Protein AF-A0A644XXB6-F1 (afdb_monomer_lite)

Radius of gyration: 43.05 Å; chains: 1; bounding box: 99×36×102 Å

Secondary structure (DSSP, 8-state):
--SS-TT-EEEEPTT--TT-EEEETTEEEEEEE--HHHHTTTT-EEEEEEEE-SSS-EEEETT--SEE-GGGEEEE-PPPPPPEEEEEEEETTEEEEEEEETTEEEEEEEEE--TTSPP-HHHHHHHHHHHHTT-PPP----PPTT-S-TT-EEEETTEEEEEEEE-TT-SS--EEEEETTS-EEEE-TTT-EEPPPPPPPSS--EEEEEEE--TTSTTGGGTT-EEEEBTTB-HHHHHTTT--SSPPSSHHHHHHHSTT-EEEEE--

Foldseek 3Di:
DAPDDAFFWFFFAQPQDAQDWDAAPPDPVLIDGQHPVLNVRHGHIWGFHDWDPPDRTWTDTDVDPDTHHDRRTPGTDDPDPFDWDWDWDDDPQKIKIFTDRNPDTPFIFMDGDDPPDDRDSVVRRVRRVCRRVVNDPPDPPPLPQPPDDFQAWWQFPVGIWGFHFADSPDQAFGTFTQHPVRDTDTHHPVRTDHDPDPPDQQADFFKKFWQAADPPAQCRVGGPDIFTADSQDSPPVCVVRCLDPDGHRYPVSSDVVRPRIDMDTDDD

Structure (mmCIF, N/CA/C/O backbone):
data_AF-A0A644XXB6-F1
#
_entry.id   AF-A0A644XXB6-F1
#
loop_
_atom_site.group_PDB
_atom_site.id
_atom_site.type_symbol
_atom_site.label_atom_id
_atom_site.label_alt_id
_atom_site.label_comp_id
_atom_site.label_asym_id
_atom_site.label_entity_id
_atom_site.label_seq_id
_atom_site.pdbx_PDB_ins_code
_atom_site.Cartn_x
_atom_site.Cartn_y
_atom_site.Cartn_z
_atom_site.occupancy
_atom_site.B_iso_or_equiv
_atom_site.auth_seq_id
_atom_site.auth_comp_id
_atom_site.auth_asym_id
_atom_site.auth_atom_id
_atom_site.pdbx_PDB_model_num
ATOM 1 N N . MET A 1 1 ? 16.783 9.847 -45.587 1.00 61.19 1 MET A N 1
ATOM 2 C CA . MET A 1 1 ? 17.321 10.600 -44.427 1.00 61.19 1 MET A CA 1
ATOM 3 C C . MET A 1 1 ? 17.583 9.595 -43.322 1.00 61.19 1 MET A C 1
ATOM 5 O O . MET A 1 1 ? 16.792 8.671 -43.203 1.00 61.19 1 MET A O 1
ATOM 9 N N . SER A 1 2 ? 18.678 9.727 -42.572 1.00 70.25 2 SER A N 1
ATOM 10 C CA . SER A 1 2 ? 19.024 8.793 -41.493 1.00 70.25 2 SER A CA 1
ATOM 11 C C . SER A 1 2 ? 18.048 8.900 -40.315 1.00 70.25 2 SER A C 1
ATOM 13 O O . SER A 1 2 ? 17.702 10.004 -39.903 1.00 70.25 2 SER A O 1
ATOM 15 N N . LYS A 1 3 ? 17.613 7.759 -39.764 1.00 84.88 3 LYS A N 1
ATOM 16 C CA . LYS A 1 3 ? 16.696 7.682 -38.612 1.00 84.88 3 LYS A CA 1
ATOM 17 C C . LYS A 1 3 ? 17.355 8.034 -37.275 1.00 84.88 3 LYS A C 1
ATOM 19 O O . LYS A 1 3 ? 16.695 8.558 -36.384 1.00 84.88 3 LYS A O 1
ATOM 24 N N . PHE A 1 4 ? 18.637 7.715 -37.144 1.00 89.94 4 PHE A N 1
ATOM 25 C CA . PHE A 1 4 ? 19.460 7.949 -35.956 1.00 89.94 4 PHE A CA 1
ATOM 26 C C . PHE A 1 4 ? 20.600 8.934 -36.240 1.00 89.94 4 PHE A C 1
ATOM 28 O O . PHE A 1 4 ? 20.993 9.102 -37.399 1.00 89.94 4 PHE A O 1
ATOM 35 N N . ASN A 1 5 ? 21.148 9.532 -35.182 1.00 91.06 5 ASN A N 1
ATOM 36 C CA . ASN A 1 5 ? 22.245 10.499 -35.216 1.00 91.06 5 ASN A CA 1
ATOM 37 C C . ASN A 1 5 ? 23.543 9.923 -34.626 1.00 91.06 5 ASN A C 1
ATOM 39 O O . ASN A 1 5 ? 23.545 8.918 -33.915 1.00 91.06 5 ASN A O 1
ATOM 43 N N . VAL A 1 6 ? 24.670 10.582 -34.904 1.00 91.69 6 VAL A N 1
ATOM 44 C CA . VAL A 1 6 ? 25.957 10.256 -34.270 1.00 91.69 6 VAL A CA 1
ATOM 45 C C . VAL A 1 6 ? 25.875 10.495 -32.760 1.00 91.69 6 VAL A C 1
ATOM 47 O O . VAL A 1 6 ? 25.389 11.535 -32.323 1.00 91.69 6 VAL A O 1
ATOM 50 N N . GLY A 1 7 ? 26.358 9.531 -31.974 1.00 89.62 7 GLY A N 1
ATOM 51 C CA . GLY A 1 7 ? 26.269 9.517 -30.512 1.00 89.62 7 GLY A CA 1
ATOM 52 C C . GLY A 1 7 ? 25.016 8.828 -29.962 1.00 89.62 7 GLY A C 1
ATOM 53 O O . GLY A 1 7 ? 24.947 8.565 -28.760 1.00 89.62 7 GLY A O 1
ATOM 54 N N . ASP A 1 8 ? 24.042 8.476 -30.810 1.00 93.19 8 ASP A N 1
ATOM 55 C CA . ASP A 1 8 ? 22.875 7.722 -30.358 1.00 93.19 8 ASP A CA 1
ATOM 56 C C . ASP A 1 8 ? 23.281 6.309 -29.925 1.00 93.19 8 ASP A C 1
ATOM 58 O O . ASP A 1 8 ? 23.964 5.571 -30.645 1.00 93.19 8 ASP A O 1
ATOM 62 N N . LYS A 1 9 ? 22.787 5.899 -28.755 1.00 92.56 9 LYS A N 1
ATOM 63 C CA . LYS A 1 9 ? 22.816 4.500 -28.328 1.00 92.56 9 LYS A CA 1
ATOM 64 C C . LYS A 1 9 ? 21.590 3.807 -28.893 1.00 92.56 9 LYS A C 1
ATOM 66 O O . LYS A 1 9 ? 20.463 4.192 -28.594 1.00 92.56 9 LYS A O 1
ATOM 71 N N . VAL A 1 10 ? 21.796 2.768 -29.687 1.00 93.00 10 VAL A N 1
ATOM 72 C CA . VAL A 1 10 ? 20.749 1.997 -30.360 1.00 93.00 10 VAL A CA 1
ATOM 73 C C . VAL A 1 10 ? 20.834 0.534 -29.953 1.00 93.00 10 VAL A C 1
ATOM 75 O O . VAL A 1 10 ? 21.902 0.021 -29.618 1.00 93.00 10 VAL A O 1
ATOM 78 N N . ARG A 1 11 ? 19.697 -0.158 -29.953 1.00 93.56 11 ARG A N 1
ATOM 79 C CA . ARG A 1 11 ? 19.661 -1.600 -29.701 1.00 93.56 11 ARG A CA 1
ATOM 80 C C . ARG A 1 11 ? 19.659 -2.349 -31.026 1.00 93.56 11 ARG A C 1
ATOM 82 O O . ARG A 1 11 ? 18.789 -2.122 -31.865 1.00 93.56 11 ARG A O 1
ATOM 89 N N . VAL A 1 12 ? 20.615 -3.257 -31.199 1.00 93.31 12 VAL A N 1
ATOM 90 C CA . VAL A 1 12 ? 20.644 -4.174 -32.343 1.00 93.31 12 VAL A CA 1
ATOM 91 C C . VAL A 1 12 ? 19.484 -5.153 -32.207 1.00 93.31 12 VAL A C 1
ATOM 93 O O . VAL A 1 12 ? 19.238 -5.690 -31.123 1.00 93.31 12 VAL A O 1
ATOM 96 N N . ARG A 1 13 ? 18.771 -5.410 -33.304 1.00 93.19 13 ARG A N 1
ATOM 97 C CA . ARG A 1 13 ? 17.692 -6.401 -33.330 1.00 93.19 13 ARG A CA 1
ATOM 98 C C . ARG A 1 13 ? 18.170 -7.767 -32.855 1.00 93.19 13 ARG A C 1
ATOM 100 O O . ARG A 1 13 ? 19.239 -8.228 -33.239 1.00 93.19 13 ARG A O 1
ATOM 107 N N . SER A 1 14 ? 17.359 -8.421 -32.031 1.00 91.31 14 SER A N 1
ATOM 108 C CA . SER A 1 14 ? 17.637 -9.767 -31.524 1.00 91.31 14 SER A CA 1
ATOM 109 C C . SER A 1 14 ? 17.384 -10.864 -32.562 1.00 91.31 14 SER A C 1
ATOM 111 O O . SER A 1 14 ? 17.918 -11.958 -32.428 1.00 91.31 14 SER A O 1
ATOM 113 N N . ASP A 1 15 ? 16.592 -10.582 -33.598 1.00 92.12 15 ASP A N 1
ATOM 114 C CA . ASP A 1 15 ? 16.191 -11.520 -34.653 1.00 92.12 15 ASP A CA 1
ATOM 115 C C . ASP A 1 15 ? 17.021 -11.381 -35.944 1.00 92.12 15 ASP A C 1
ATOM 117 O O . ASP A 1 15 ? 16.576 -11.784 -37.023 1.00 92.12 15 ASP A O 1
ATOM 121 N N . LEU A 1 16 ? 18.225 -10.803 -35.855 1.00 92.62 16 LEU A N 1
ATOM 122 C CA . LEU A 1 16 ? 19.124 -10.654 -36.998 1.00 92.62 16 LEU A CA 1
ATOM 123 C C . LEU A 1 16 ? 19.576 -12.037 -37.509 1.00 92.62 16 LEU A C 1
ATOM 125 O O . LEU A 1 16 ? 20.051 -12.866 -36.735 1.00 92.62 16 LEU A O 1
ATOM 129 N N . LYS A 1 17 ? 19.440 -12.298 -38.813 1.00 92.31 17 LYS A N 1
ATOM 130 C CA . LYS A 1 17 ? 19.791 -13.581 -39.445 1.00 92.31 17 LYS A CA 1
ATOM 131 C C . LYS A 1 17 ? 20.964 -13.402 -40.397 1.00 92.31 17 LYS A C 1
ATOM 133 O O . LYS A 1 17 ? 20.959 -12.466 -41.189 1.00 92.31 17 LYS A O 1
ATOM 138 N N . ILE A 1 18 ? 21.933 -14.313 -40.334 1.00 92.62 18 ILE A N 1
ATOM 139 C CA . ILE A 1 18 ? 23.099 -14.318 -41.228 1.00 92.62 18 ILE A CA 1
ATOM 140 C C . ILE A 1 18 ? 22.614 -14.402 -42.684 1.00 92.62 18 ILE A C 1
ATOM 142 O O . ILE A 1 18 ? 21.632 -15.086 -42.963 1.00 92.62 18 ILE A O 1
ATOM 146 N N . ASP A 1 19 ? 23.272 -13.668 -43.582 1.00 89.88 19 ASP A N 1
ATOM 147 C CA . ASP A 1 19 ? 22.994 -13.589 -45.026 1.00 89.88 19 ASP A CA 1
ATOM 148 C C . ASP A 1 19 ? 21.625 -13.003 -45.419 1.00 89.88 19 ASP A C 1
ATOM 150 O O . ASP A 1 19 ? 21.325 -12.849 -46.608 1.00 89.88 19 ASP A O 1
ATOM 154 N N . ASN A 1 20 ? 20.809 -12.575 -44.451 1.00 91.44 20 ASN A N 1
ATOM 155 C CA . ASN A 1 20 ? 19.624 -11.780 -44.747 1.00 91.44 20 ASN A CA 1
ATOM 156 C C . ASN A 1 20 ? 20.009 -10.346 -45.119 1.00 91.44 20 ASN A C 1
ATOM 158 O O . ASN A 1 20 ? 20.939 -9.755 -44.561 1.00 91.44 20 ASN A O 1
ATOM 162 N N . ARG A 1 21 ? 19.242 -9.766 -46.048 1.00 89.81 21 ARG A N 1
ATOM 163 C CA . ARG A 1 21 ? 19.366 -8.356 -46.417 1.00 89.81 21 ARG A CA 1
ATOM 164 C C . ARG A 1 21 ? 18.417 -7.500 -45.593 1.00 89.81 21 ARG A C 1
ATOM 166 O O . ARG A 1 21 ? 17.222 -7.781 -45.546 1.00 89.81 21 ARG A O 1
ATOM 173 N N . TYR A 1 22 ? 18.961 -6.425 -45.049 1.00 90.81 22 TYR A N 1
ATOM 174 C CA . TYR A 1 22 ? 18.239 -5.380 -44.333 1.00 90.81 22 TYR A CA 1
ATOM 175 C C . TYR A 1 22 ? 18.423 -4.053 -45.066 1.00 90.81 22 TYR A C 1
ATOM 177 O O . TYR A 1 22 ? 19.392 -3.889 -45.819 1.00 90.81 22 TYR A O 1
ATOM 185 N N . LYS A 1 23 ? 17.489 -3.123 -44.877 1.00 89.50 23 LYS A N 1
ATOM 186 C CA . LYS A 1 23 ? 17.416 -1.862 -45.625 1.00 89.50 23 LYS A CA 1
ATOM 187 C C . LYS A 1 23 ? 17.527 -0.635 -44.732 1.00 89.50 23 LYS A C 1
ATOM 189 O O . LYS A 1 23 ? 17.209 -0.674 -43.542 1.00 89.50 23 LYS A O 1
ATOM 194 N N . MET A 1 24 ? 17.969 0.456 -45.342 1.00 87.19 24 MET A N 1
ATOM 195 C CA . MET A 1 24 ? 17.777 1.795 -44.804 1.00 87.19 24 MET A CA 1
ATOM 196 C C . MET A 1 24 ? 16.328 2.243 -45.026 1.00 87.19 24 MET A C 1
ATOM 198 O O . MET A 1 24 ? 15.710 1.875 -46.029 1.00 87.19 24 MET A O 1
ATOM 202 N N . ASP A 1 25 ? 15.776 3.041 -44.117 1.00 82.12 25 ASP A N 1
ATOM 203 C CA . ASP A 1 25 ? 14.442 3.596 -44.300 1.00 82.12 25 ASP A CA 1
ATOM 204 C C . ASP A 1 25 ? 14.455 4.687 -45.387 1.00 82.12 25 ASP A C 1
ATOM 206 O O . ASP A 1 25 ? 15.357 5.526 -45.470 1.00 82.12 25 ASP A O 1
ATOM 210 N N . GLY A 1 26 ? 13.454 4.659 -46.266 1.00 73.50 26 GLY A N 1
ATOM 211 C CA . GLY A 1 26 ? 13.320 5.608 -47.375 1.00 73.50 26 GLY A CA 1
ATOM 212 C C . GLY A 1 26 ? 14.264 5.421 -48.576 1.00 73.50 26 GLY A C 1
ATOM 213 O O . GLY A 1 26 ? 14.111 6.162 -49.544 1.00 73.50 26 GLY A O 1
ATOM 214 N N . ASP A 1 27 ? 15.179 4.444 -48.573 1.00 69.69 27 ASP A N 1
ATOM 215 C CA . ASP A 1 27 ? 16.054 4.139 -49.719 1.00 69.69 27 ASP A CA 1
ATOM 216 C C . ASP A 1 27 ? 16.201 2.619 -49.923 1.00 69.69 27 ASP A C 1
ATOM 218 O O . ASP A 1 27 ? 16.793 1.906 -49.112 1.00 69.69 27 ASP A O 1
ATOM 222 N N . ARG A 1 28 ? 15.637 2.103 -51.026 1.00 61.19 28 ARG A N 1
ATOM 223 C CA . ARG A 1 28 ? 15.614 0.660 -51.323 1.00 61.19 28 ARG A CA 1
ATOM 224 C C . ARG A 1 28 ? 16.960 0.113 -51.792 1.00 61.19 28 ARG A C 1
ATOM 226 O O . ARG A 1 28 ? 17.152 -1.099 -51.681 1.00 61.19 28 ARG A O 1
ATOM 233 N N . ASP A 1 29 ? 17.852 0.966 -52.284 1.00 72.06 29 ASP A N 1
ATOM 234 C CA . ASP A 1 29 ? 19.143 0.558 -52.841 1.00 72.06 29 ASP A CA 1
ATOM 235 C C . ASP A 1 29 ? 20.236 0.536 -51.758 1.00 72.06 29 ASP A C 1
ATOM 237 O O . ASP A 1 29 ? 21.229 -0.193 -51.863 1.00 72.06 29 ASP A O 1
ATOM 241 N N . ALA A 1 30 ? 20.004 1.233 -50.642 1.00 77.31 30 ALA A N 1
ATOM 242 C CA . ALA A 1 30 ? 20.815 1.175 -49.431 1.00 77.31 30 ALA A CA 1
ATOM 243 C C . ALA A 1 30 ? 20.534 -0.104 -48.616 1.00 77.31 30 ALA A C 1
ATOM 245 O O . ALA A 1 30 ? 19.856 -0.090 -47.587 1.00 77.31 30 ALA A O 1
ATOM 246 N N . MET A 1 31 ? 21.077 -1.238 -49.077 1.00 82.62 31 MET A N 1
ATOM 247 C CA . MET A 1 31 ? 20.970 -2.533 -48.389 1.00 82.62 31 MET A CA 1
ATOM 248 C C . MET A 1 31 ? 22.291 -2.968 -47.741 1.00 82.62 31 MET A C 1
ATOM 250 O O . MET A 1 31 ? 23.383 -2.652 -48.228 1.00 82.62 31 MET A O 1
ATOM 254 N N . CYS A 1 32 ? 22.186 -3.755 -46.669 1.00 86.31 32 CYS A N 1
ATOM 255 C CA . CYS A 1 32 ? 23.314 -4.428 -46.032 1.00 86.31 32 CYS A CA 1
ATOM 256 C C . CYS A 1 32 ? 22.979 -5.897 -45.727 1.00 86.31 32 CYS A C 1
ATOM 258 O O . CYS A 1 32 ? 21.868 -6.217 -45.300 1.00 86.31 32 CYS A O 1
ATOM 260 N N . LEU A 1 33 ? 23.943 -6.788 -45.972 1.00 90.44 33 LEU A N 1
ATOM 261 C CA . LEU A 1 33 ? 23.871 -8.200 -45.600 1.00 90.44 33 LEU A CA 1
ATOM 262 C C . LEU A 1 33 ? 24.374 -8.366 -44.169 1.00 90.44 33 LEU A C 1
ATOM 264 O O . LEU A 1 33 ? 25.469 -7.908 -43.845 1.00 90.44 33 LEU A O 1
ATOM 268 N N . ALA A 1 34 ? 23.597 -9.040 -43.328 1.00 90.62 34 ALA A N 1
ATOM 269 C CA . ALA A 1 34 ? 24.026 -9.335 -41.969 1.00 90.62 34 ALA A CA 1
ATOM 270 C C . ALA A 1 34 ? 25.145 -10.386 -41.974 1.00 90.62 34 ALA A C 1
ATOM 272 O O . ALA A 1 34 ? 24.940 -11.543 -42.343 1.00 90.62 34 ALA A O 1
ATOM 273 N N . THR A 1 35 ? 26.335 -9.979 -41.540 1.00 91.38 35 THR A N 1
ATOM 274 C CA . THR A 1 35 ? 27.482 -10.875 -41.376 1.00 91.38 35 THR A CA 1
ATOM 275 C C . THR A 1 35 ? 27.416 -11.612 -40.028 1.00 91.38 35 THR A C 1
ATOM 277 O O . THR A 1 35 ? 26.717 -11.170 -39.108 1.00 91.38 35 THR A O 1
ATOM 280 N N . PRO A 1 36 ? 28.189 -12.698 -39.836 1.00 91.69 36 PRO A N 1
ATOM 281 C CA . PRO A 1 36 ? 28.262 -13.388 -38.546 1.00 91.69 36 PRO A CA 1
ATOM 282 C C . PRO A 1 36 ? 28.658 -12.471 -37.376 1.00 91.69 36 PRO A C 1
ATOM 284 O O . PRO A 1 36 ? 28.118 -12.603 -36.280 1.00 91.69 36 PRO A O 1
ATOM 287 N N . SER A 1 37 ? 29.550 -11.499 -37.608 1.00 89.44 37 SER A N 1
ATOM 288 C CA . SER A 1 37 ? 29.943 -10.518 -36.588 1.00 89.44 37 SER A CA 1
ATOM 289 C C . SER A 1 37 ? 28.795 -9.583 -36.199 1.00 89.44 37 SER A C 1
ATOM 291 O O . SER A 1 37 ? 28.684 -9.218 -35.032 1.00 89.44 37 SER A O 1
ATOM 293 N N . MET A 1 38 ? 27.917 -9.225 -37.140 1.00 91.00 38 MET A N 1
ATOM 294 C CA . MET A 1 38 ? 26.728 -8.409 -36.869 1.00 91.00 38 MET A CA 1
ATOM 295 C C . MET A 1 38 ? 25.692 -9.186 -36.057 1.00 91.00 38 MET A C 1
ATOM 297 O O . MET A 1 38 ? 25.144 -8.658 -35.092 1.00 91.00 38 MET A O 1
ATOM 301 N N . VAL A 1 39 ? 25.474 -10.460 -36.393 1.00 91.25 39 VAL A N 1
ATOM 302 C CA . VAL A 1 39 ? 24.552 -11.338 -35.653 1.00 91.25 39 VAL A CA 1
ATOM 303 C C . VAL A 1 39 ? 25.058 -11.626 -34.239 1.00 91.25 39 VAL A C 1
ATOM 305 O O . VAL A 1 39 ? 24.259 -11.674 -33.311 1.00 91.25 39 VAL A O 1
ATOM 308 N N . ALA A 1 40 ? 26.374 -11.710 -34.025 1.00 90.81 40 ALA A N 1
ATOM 309 C CA . ALA A 1 40 ? 26.949 -11.819 -32.680 1.00 90.81 40 ALA A CA 1
ATOM 310 C C . ALA A 1 40 ? 26.650 -10.598 -31.782 1.00 90.81 40 ALA A C 1
ATOM 312 O O . ALA A 1 40 ? 26.727 -10.698 -30.559 1.00 90.81 40 ALA A O 1
ATOM 313 N N . MET A 1 41 ? 26.291 -9.452 -32.370 1.00 89.19 41 MET A N 1
ATOM 314 C CA . MET A 1 41 ? 25.877 -8.247 -31.647 1.00 89.19 41 MET A CA 1
ATOM 315 C C . MET A 1 41 ? 24.354 -8.141 -31.463 1.00 89.19 41 MET A C 1
ATOM 317 O O . MET A 1 41 ? 23.891 -7.171 -30.864 1.00 89.19 41 MET A O 1
ATOM 321 N N . ALA A 1 42 ? 23.570 -9.113 -31.941 1.00 90.75 42 ALA A N 1
ATOM 322 C CA . ALA A 1 42 ? 22.114 -9.111 -31.828 1.00 90.75 42 ALA A CA 1
ATOM 323 C C . ALA A 1 42 ? 21.649 -8.979 -30.366 1.00 90.75 42 ALA A C 1
ATOM 325 O O . ALA A 1 42 ? 22.100 -9.700 -29.478 1.00 90.75 42 ALA A O 1
ATOM 326 N N . GLY A 1 43 ? 20.735 -8.040 -30.108 1.00 86.81 43 GLY A N 1
ATOM 327 C CA . GLY A 1 43 ? 20.209 -7.747 -28.773 1.00 86.81 43 GLY A CA 1
ATOM 328 C C . GLY A 1 43 ? 21.070 -6.811 -27.916 1.00 86.81 43 GLY A C 1
ATOM 329 O O . GLY A 1 43 ? 20.560 -6.295 -26.916 1.00 86.81 43 GLY A O 1
ATOM 330 N N . ASN A 1 44 ? 22.320 -6.535 -28.300 1.00 91.06 44 ASN A N 1
ATOM 331 C CA . ASN A 1 44 ? 23.195 -5.618 -27.568 1.00 91.06 44 ASN A CA 1
ATOM 332 C C . ASN A 1 44 ? 22.845 -4.149 -27.835 1.00 91.06 44 ASN A C 1
ATOM 334 O O . ASN A 1 44 ? 22.237 -3.795 -28.847 1.00 91.06 44 ASN A O 1
ATOM 338 N N . VAL A 1 45 ? 23.249 -3.287 -26.901 1.00 91.31 45 VAL A N 1
ATOM 339 C CA . VAL A 1 45 ? 23.213 -1.831 -27.070 1.00 91.31 45 VAL A CA 1
ATOM 340 C C . VAL A 1 45 ? 24.570 -1.372 -27.584 1.00 91.31 45 VAL A C 1
ATOM 342 O O . VAL A 1 45 ? 25.601 -1.726 -27.015 1.00 91.31 45 VAL A O 1
ATOM 345 N N . VAL A 1 46 ? 24.555 -0.594 -28.659 1.00 92.25 46 VAL A N 1
ATOM 346 C CA . VAL A 1 46 ? 25.729 -0.104 -29.386 1.00 92.25 46 VAL A CA 1
ATOM 347 C C . VAL A 1 46 ? 25.574 1.390 -29.647 1.00 92.25 46 VAL A C 1
ATOM 349 O O . VAL A 1 46 ? 24.459 1.903 -29.645 1.00 92.25 46 VAL A O 1
ATOM 352 N N . GLU A 1 47 ? 26.678 2.096 -29.855 1.00 94.31 47 GLU A N 1
ATOM 353 C CA . GLU A 1 47 ? 26.679 3.542 -30.095 1.00 94.31 47 GLU A CA 1
ATOM 354 C C . GLU A 1 47 ? 27.065 3.845 -31.543 1.00 94.31 47 GLU A C 1
ATOM 356 O O . GLU A 1 47 ? 27.993 3.230 -32.077 1.00 94.31 47 GLU A O 1
ATOM 361 N N . ILE A 1 48 ? 26.356 4.779 -32.177 1.00 93.44 48 ILE A N 1
ATOM 362 C CA . ILE A 1 48 ? 26.638 5.217 -33.547 1.00 93.44 48 ILE A CA 1
ATOM 363 C C . ILE A 1 48 ? 27.836 6.166 -33.536 1.00 93.44 48 ILE A C 1
ATOM 365 O O . ILE A 1 48 ? 27.777 7.250 -32.964 1.00 93.44 48 ILE A O 1
ATOM 369 N N . SER A 1 49 ? 28.917 5.773 -34.209 1.00 92.56 49 SER A N 1
ATOM 370 C CA . SER A 1 49 ? 30.162 6.543 -34.273 1.00 92.56 49 SER A CA 1
ATOM 371 C C . SER A 1 49 ? 30.200 7.533 -35.435 1.00 92.56 49 SER A C 1
ATOM 373 O O . SER A 1 49 ? 30.799 8.596 -35.317 1.00 92.56 49 SER A O 1
ATOM 375 N N . SER A 1 50 ? 29.612 7.180 -36.579 1.00 90.44 50 SER A N 1
ATOM 376 C CA . SER A 1 50 ? 29.548 8.052 -37.755 1.00 90.44 50 SER A CA 1
ATOM 377 C C . SER A 1 50 ? 28.440 7.611 -38.710 1.00 90.44 50 SER A C 1
ATOM 379 O O . SER A 1 50 ? 27.977 6.466 -38.662 1.00 90.44 50 SER A O 1
ATOM 381 N N . ILE A 1 51 ? 28.032 8.527 -39.586 1.00 88.56 51 ILE A N 1
ATOM 382 C CA . ILE A 1 51 ? 27.061 8.290 -40.656 1.00 88.56 51 ILE A CA 1
ATOM 383 C C . ILE A 1 51 ? 27.763 8.619 -41.972 1.00 88.56 51 ILE A C 1
ATOM 385 O O . ILE A 1 51 ? 28.315 9.707 -42.125 1.00 88.56 51 ILE A O 1
ATOM 389 N N . ASP A 1 52 ? 27.795 7.663 -42.897 1.00 82.62 52 ASP A N 1
ATOM 390 C CA . ASP A 1 52 ? 28.389 7.871 -44.216 1.00 82.62 52 ASP A CA 1
ATOM 391 C C . ASP A 1 52 ? 27.393 8.663 -45.088 1.00 82.62 52 ASP A C 1
ATOM 393 O O . ASP A 1 52 ? 26.345 8.139 -45.464 1.00 82.62 52 ASP A O 1
ATOM 397 N N . GLU A 1 53 ? 27.710 9.927 -45.397 1.00 67.44 53 GLU A N 1
ATOM 398 C CA . GLU A 1 53 ? 26.825 10.840 -46.154 1.00 67.44 53 GLU A CA 1
ATOM 399 C C . GLU A 1 53 ? 27.165 10.950 -47.654 1.00 67.44 53 GLU A C 1
ATOM 401 O O . GLU A 1 53 ? 26.340 11.388 -48.449 1.00 67.44 53 GLU A O 1
ATOM 406 N N . TYR A 1 54 ? 28.361 10.521 -48.073 1.00 59.97 54 TYR A N 1
ATOM 407 C CA . TYR A 1 54 ? 28.862 10.682 -49.452 1.00 59.97 54 TYR A CA 1
ATOM 408 C C . TYR A 1 54 ? 28.555 9.481 -50.378 1.00 59.97 54 TYR A C 1
ATOM 410 O O . TYR A 1 54 ? 29.229 9.278 -51.387 1.00 59.97 54 TYR A O 1
ATOM 418 N N . GLY A 1 55 ? 27.551 8.665 -50.040 1.00 68.62 55 GLY A N 1
ATOM 419 C CA . GLY A 1 55 ? 27.166 7.448 -50.767 1.00 68.62 55 GLY A CA 1
ATOM 420 C C . GLY A 1 55 ? 25.811 6.900 -50.303 1.00 68.62 55 GLY 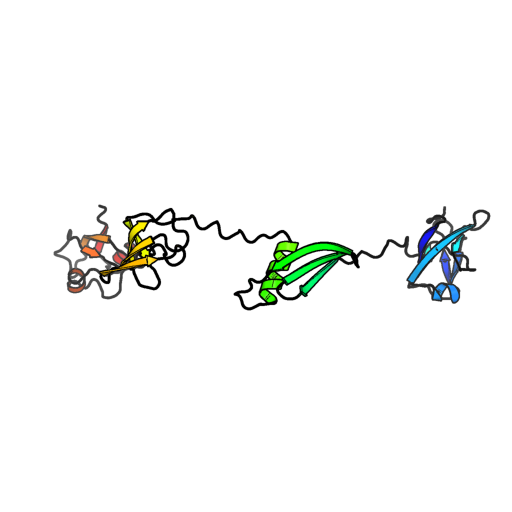A C 1
ATOM 421 O O . GLY A 1 55 ? 24.940 7.669 -49.911 1.00 68.62 55 GLY A O 1
ATOM 422 N N . LEU A 1 56 ? 25.620 5.573 -50.328 1.00 69.56 56 LEU A N 1
ATOM 423 C CA . LEU A 1 56 ? 24.430 4.960 -49.719 1.00 69.56 56 LEU A CA 1
ATOM 424 C C . LEU A 1 56 ? 24.479 5.163 -48.192 1.00 69.56 56 LEU A C 1
ATOM 426 O O . LEU A 1 56 ? 25.468 4.739 -47.583 1.00 69.56 56 LEU A O 1
ATOM 430 N N . PRO A 1 57 ? 23.443 5.759 -47.573 1.00 72.56 57 PRO A N 1
ATOM 431 C CA . PRO A 1 57 ? 23.453 6.106 -46.154 1.00 72.56 57 PRO A CA 1
ATOM 432 C C . PRO A 1 57 ? 23.614 4.859 -45.283 1.00 72.56 57 PRO A C 1
ATOM 434 O O . PRO A 1 57 ? 22.822 3.917 -45.370 1.00 72.56 57 PRO A O 1
ATOM 437 N N . ARG A 1 58 ? 24.663 4.845 -44.455 1.00 86.94 58 ARG A N 1
ATOM 438 C CA . ARG A 1 58 ? 25.019 3.725 -43.570 1.00 86.94 58 ARG A CA 1
ATOM 439 C C . ARG A 1 58 ? 25.574 4.231 -42.247 1.00 86.94 58 ARG A C 1
ATOM 441 O O . ARG A 1 58 ? 26.259 5.250 -42.195 1.00 86.94 58 ARG A O 1
ATOM 448 N N . TYR A 1 59 ? 25.330 3.464 -41.193 1.00 90.50 59 TYR A N 1
ATOM 449 C CA . TYR A 1 59 ? 25.869 3.711 -39.862 1.00 90.50 59 TYR A CA 1
ATOM 450 C C . TYR A 1 59 ? 27.171 2.948 -39.643 1.00 90.50 59 TYR A C 1
ATOM 452 O O . TYR A 1 59 ? 27.300 1.777 -40.015 1.00 90.50 59 TYR A O 1
ATOM 460 N N . ARG A 1 60 ? 28.113 3.593 -38.960 1.00 91.75 60 ARG A N 1
ATOM 461 C CA . ARG A 1 60 ? 29.243 2.944 -38.294 1.00 91.75 60 ARG A CA 1
ATOM 462 C C . ARG A 1 60 ? 28.974 2.925 -36.798 1.00 91.75 60 ARG A C 1
ATOM 464 O O . ARG A 1 60 ? 28.446 3.894 -36.254 1.00 91.75 60 ARG A O 1
ATOM 471 N N . LEU A 1 61 ? 29.332 1.826 -36.143 1.00 91.81 61 LEU A N 1
ATOM 472 C CA . LEU A 1 61 ? 29.220 1.694 -34.694 1.00 91.81 61 LEU A CA 1
ATOM 473 C C . LEU A 1 61 ? 30.598 1.766 -34.046 1.00 91.81 61 LEU A C 1
ATOM 475 O O . LEU A 1 61 ? 31.587 1.298 -34.618 1.00 91.81 61 LEU A O 1
ATOM 479 N N . VAL A 1 62 ? 30.646 2.257 -32.811 1.00 87.06 62 VAL A N 1
ATOM 480 C CA . VAL A 1 62 ? 31.846 2.177 -31.974 1.00 87.06 62 VAL A CA 1
ATOM 481 C C . VAL A 1 62 ? 32.267 0.707 -31.844 1.00 87.06 62 VAL A C 1
ATOM 483 O O . VAL A 1 62 ? 31.452 -0.157 -31.524 1.00 87.06 62 VAL A O 1
ATOM 486 N N . ASN A 1 63 ? 33.545 0.416 -32.106 1.00 81.12 63 ASN A N 1
ATOM 487 C CA . ASN A 1 63 ? 34.126 -0.936 -32.099 1.00 81.12 63 ASN A CA 1
ATOM 488 C C . ASN A 1 63 ? 33.532 -1.918 -33.132 1.00 81.12 63 ASN A C 1
ATOM 490 O O . ASN A 1 63 ? 33.679 -3.131 -32.982 1.00 81.12 63 ASN A O 1
ATOM 494 N N . SER A 1 64 ? 32.898 -1.422 -34.200 1.00 84.50 64 SER A N 1
ATOM 495 C CA . SER A 1 64 ? 32.458 -2.242 -35.331 1.00 84.50 64 SER A CA 1
ATOM 496 C C . SER A 1 64 ? 33.107 -1.784 -36.630 1.00 84.50 64 SER A C 1
ATOM 498 O O . SER A 1 64 ? 33.112 -0.603 -36.963 1.00 84.50 64 SER A O 1
ATOM 500 N N . TYR A 1 65 ? 33.597 -2.745 -37.408 1.00 84.06 65 TYR A N 1
ATOM 501 C CA . TYR A 1 65 ? 34.094 -2.503 -38.766 1.00 84.06 65 TYR A CA 1
ATOM 502 C C . TYR A 1 65 ? 33.009 -2.699 -39.835 1.00 84.06 65 TYR A C 1
ATOM 504 O O . TYR A 1 65 ? 33.264 -2.502 -41.021 1.00 84.06 65 TYR A O 1
ATOM 512 N N . CYS A 1 66 ? 31.804 -3.110 -39.431 1.00 86.94 66 CYS A N 1
ATOM 513 C CA . CYS A 1 66 ? 30.685 -3.348 -40.335 1.00 86.94 66 CYS A CA 1
ATOM 514 C C . CYS A 1 66 ? 29.881 -2.061 -40.554 1.00 86.94 66 CYS A C 1
ATOM 516 O O . CYS A 1 66 ? 29.778 -1.217 -39.663 1.00 86.94 66 CYS A O 1
ATOM 518 N N . ALA A 1 67 ? 29.291 -1.935 -41.741 1.00 89.06 67 ALA A N 1
ATOM 519 C CA . ALA A 1 67 ? 28.284 -0.922 -42.033 1.00 89.06 67 ALA A CA 1
ATOM 520 C C . ALA A 1 67 ? 26.897 -1.436 -41.636 1.00 89.06 67 ALA A C 1
ATOM 522 O O . ALA A 1 67 ? 26.597 -2.606 -41.850 1.00 89.06 67 ALA A O 1
ATOM 523 N N . TRP A 1 68 ? 26.053 -0.557 -41.108 1.00 91.94 68 TRP A N 1
ATOM 524 C CA . TRP A 1 68 ? 24.726 -0.891 -40.592 1.00 91.94 68 TRP A CA 1
ATOM 525 C C . TRP A 1 68 ? 23.643 -0.018 -41.227 1.00 91.94 68 TRP A C 1
ATOM 527 O O . TRP A 1 68 ? 23.933 1.058 -41.748 1.00 91.94 68 TRP A O 1
ATOM 537 N N . VAL A 1 69 ? 22.395 -0.479 -41.174 1.00 91.94 69 VAL A N 1
ATOM 538 C CA . VAL A 1 69 ? 21.215 0.207 -41.731 1.00 91.94 69 VAL A CA 1
ATOM 539 C C . VAL A 1 69 ? 20.049 0.171 -40.742 1.00 91.94 69 VAL A C 1
ATOM 541 O O . VAL A 1 69 ? 20.055 -0.642 -39.817 1.00 91.94 69 VAL A O 1
ATOM 544 N N . ASP A 1 70 ? 19.045 1.028 -40.943 1.00 91.00 70 ASP A N 1
ATOM 545 C CA . ASP A 1 70 ? 17.925 1.230 -40.009 1.00 91.00 70 ASP A CA 1
ATOM 546 C C . ASP A 1 70 ? 17.236 -0.060 -39.560 1.00 91.00 70 ASP A C 1
ATOM 548 O O . ASP A 1 70 ? 17.016 -0.261 -38.364 1.00 91.00 70 ASP A O 1
ATOM 552 N N . GLU A 1 71 ? 16.919 -0.960 -40.497 1.00 92.44 71 GLU A N 1
ATOM 553 C CA . GLU A 1 71 ? 16.195 -2.199 -40.198 1.00 92.44 71 GLU A CA 1
ATOM 554 C C . GLU A 1 71 ? 16.970 -3.172 -39.305 1.00 92.44 71 GLU A C 1
ATOM 556 O O . GLU A 1 71 ? 16.371 -4.142 -38.842 1.00 92.44 71 GLU A O 1
ATOM 561 N N . MET A 1 72 ? 18.267 -2.951 -39.069 1.00 92.88 72 MET A N 1
ATOM 562 C CA . MET A 1 72 ? 19.093 -3.770 -38.175 1.00 92.88 72 MET A CA 1
ATOM 563 C C . MET A 1 72 ? 18.996 -3.330 -36.706 1.00 92.88 72 MET A C 1
ATOM 565 O O . MET A 1 72 ? 19.457 -4.052 -35.817 1.00 92.88 72 MET A O 1
ATOM 569 N N . PHE A 1 73 ? 18.360 -2.190 -36.426 1.00 93.44 73 PHE A N 1
ATOM 570 C CA . PHE A 1 73 ? 18.143 -1.676 -35.076 1.00 93.44 73 PHE A CA 1
ATOM 571 C C . PHE A 1 73 ? 16.670 -1.776 -34.679 1.00 93.44 73 PHE A C 1
ATOM 573 O O . PHE A 1 73 ? 15.768 -1.516 -35.471 1.00 93.44 73 PHE A O 1
ATOM 580 N N . SER A 1 74 ? 16.405 -2.140 -33.424 1.00 90.56 74 SER A N 1
ATOM 581 C CA . SER A 1 74 ? 15.044 -2.142 -32.875 1.00 90.56 74 SER A CA 1
ATOM 582 C C . SER A 1 74 ? 14.603 -0.753 -32.395 1.00 90.56 74 SER A C 1
ATOM 584 O O . SER A 1 74 ? 13.449 -0.579 -32.017 1.00 90.56 74 SER A O 1
ATOM 586 N N . GLY A 1 75 ? 15.514 0.227 -32.387 1.00 90.31 75 GLY A N 1
ATOM 587 C CA . GLY A 1 75 ? 15.274 1.603 -31.953 1.00 90.31 75 GLY A CA 1
ATOM 588 C C . GLY A 1 75 ? 16.390 2.152 -31.062 1.00 90.31 75 GLY A C 1
ATOM 589 O O . GLY A 1 75 ? 17.413 1.493 -30.847 1.00 90.31 75 GLY A O 1
ATOM 590 N N . LEU A 1 76 ? 16.166 3.356 -30.526 1.00 89.56 76 LEU A N 1
ATOM 591 C CA . LEU A 1 76 ? 17.021 3.951 -29.499 1.00 89.56 76 LEU A CA 1
ATOM 592 C C . LEU A 1 76 ? 17.031 3.061 -28.252 1.00 89.56 76 LEU A C 1
ATOM 594 O O . LEU A 1 76 ? 15.997 2.554 -27.812 1.00 89.56 76 LEU A O 1
ATOM 598 N N . ALA A 1 77 ? 18.211 2.875 -27.677 1.00 82.81 77 ALA A N 1
ATOM 599 C CA . ALA A 1 77 ? 18.377 2.223 -26.397 1.00 82.81 77 ALA A CA 1
ATOM 600 C C . ALA A 1 77 ? 17.942 3.197 -25.300 1.00 82.81 77 ALA A C 1
ATOM 602 O O . ALA A 1 77 ? 18.739 3.966 -24.769 1.00 82.81 77 ALA A O 1
ATOM 603 N N . THR A 1 78 ? 16.657 3.164 -24.959 1.00 69.44 78 THR A N 1
ATOM 604 C CA . THR A 1 78 ? 16.182 3.750 -23.707 1.00 69.44 78 THR A CA 1
ATOM 605 C C . THR A 1 78 ? 16.848 3.019 -22.545 1.00 69.44 78 THR A C 1
ATOM 607 O O . THR A 1 78 ? 17.004 1.791 -22.603 1.00 69.44 78 THR A O 1
ATOM 610 N N . GLU A 1 79 ? 17.242 3.751 -21.497 1.00 61.44 79 GLU A N 1
ATOM 611 C CA . GLU A 1 79 ? 17.697 3.120 -20.256 1.00 61.44 79 GLU A CA 1
ATOM 612 C C . GLU A 1 79 ? 16.681 2.047 -19.838 1.00 61.44 79 GLU A C 1
ATOM 614 O O . GLU A 1 79 ? 15.471 2.251 -20.008 1.00 61.44 79 GLU A O 1
ATOM 619 N N . PRO A 1 80 ? 17.139 0.874 -19.362 1.00 60.41 80 PRO A N 1
ATOM 620 C CA . PRO A 1 80 ? 16.214 -0.132 -18.875 1.00 60.41 80 PRO A CA 1
ATOM 621 C C . PR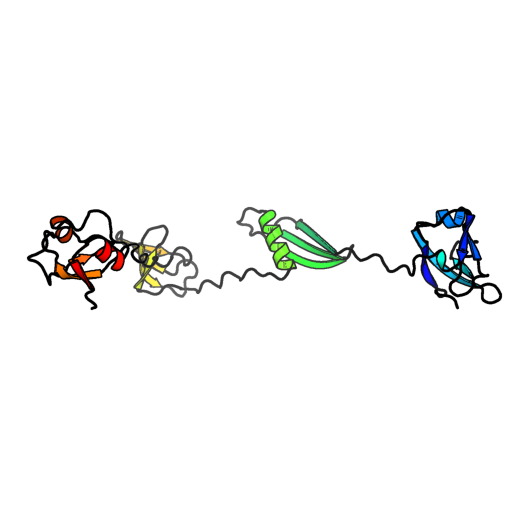O A 1 80 ? 15.307 0.508 -17.815 1.00 60.41 80 PRO A C 1
ATOM 623 O O . PRO A 1 80 ? 15.781 1.344 -17.042 1.00 60.41 80 PRO A O 1
ATOM 626 N N . PRO A 1 81 ? 14.015 0.142 -17.771 1.00 57.28 81 PRO A N 1
ATOM 627 C CA . PRO A 1 81 ? 13.119 0.662 -16.752 1.00 57.28 81 PRO A CA 1
ATOM 628 C C . PRO A 1 81 ? 13.736 0.392 -15.376 1.00 57.28 81 PRO A C 1
ATOM 630 O O . PRO A 1 81 ? 14.043 -0.758 -15.042 1.00 57.28 81 PRO A O 1
ATOM 633 N N . ARG A 1 82 ? 13.974 1.472 -14.622 1.00 66.19 82 ARG A N 1
ATOM 634 C CA . ARG A 1 82 ? 14.555 1.417 -13.276 1.00 66.19 82 ARG A CA 1
ATOM 635 C C . ARG A 1 82 ? 13.688 0.520 -12.406 1.00 66.19 82 ARG A C 1
ATOM 637 O O . ARG A 1 82 ? 12.459 0.608 -12.457 1.00 66.19 82 ARG A O 1
ATOM 644 N N . ARG A 1 83 ? 14.305 -0.378 -11.638 1.00 77.44 83 ARG A N 1
ATOM 645 C CA . ARG A 1 83 ? 13.544 -1.314 -10.805 1.00 77.44 83 ARG A CA 1
ATOM 646 C C . ARG A 1 83 ? 13.191 -0.650 -9.484 1.00 77.44 83 ARG A C 1
ATOM 648 O O . ARG A 1 83 ? 14.071 -0.290 -8.704 1.00 77.44 83 ARG A O 1
ATOM 655 N N . GLU A 1 84 ? 11.894 -0.556 -9.228 1.00 85.12 84 GLU A N 1
ATOM 656 C CA . GLU A 1 84 ? 11.328 -0.170 -7.941 1.00 85.12 84 GLU A CA 1
ATOM 657 C C . GLU A 1 84 ? 11.128 -1.399 -7.061 1.00 85.12 84 GLU A C 1
ATOM 659 O O . GLU A 1 84 ? 10.445 -2.347 -7.448 1.00 85.12 84 GLU A O 1
ATOM 664 N N . PHE A 1 85 ? 11.717 -1.394 -5.867 1.00 89.69 85 PHE A N 1
ATOM 665 C CA . PHE A 1 85 ? 11.475 -2.442 -4.878 1.00 89.69 85 PHE A CA 1
ATOM 666 C C . PHE A 1 85 ? 11.663 -1.931 -3.452 1.00 89.69 85 PHE A C 1
ATOM 668 O O . PHE A 1 85 ? 12.290 -0.898 -3.209 1.00 89.69 85 PHE A O 1
ATOM 675 N N . ILE A 1 86 ? 11.110 -2.673 -2.496 1.00 94.12 86 ILE A N 1
ATOM 676 C CA . ILE A 1 86 ? 11.181 -2.350 -1.072 1.00 94.12 86 ILE A CA 1
ATOM 677 C C . ILE A 1 86 ? 12.032 -3.401 -0.366 1.00 94.12 86 ILE A C 1
ATOM 679 O O . ILE A 1 86 ? 11.844 -4.600 -0.560 1.00 94.12 86 ILE A O 1
ATOM 683 N N . VAL A 1 87 ? 12.962 -2.943 0.468 1.00 93.50 87 VAL A N 1
ATOM 684 C CA . VAL A 1 87 ? 13.790 -3.792 1.330 1.00 93.50 87 VAL A CA 1
ATOM 685 C C . VAL A 1 87 ? 13.358 -3.581 2.771 1.00 93.50 87 VAL A C 1
ATOM 687 O O . VAL A 1 87 ? 13.436 -2.462 3.270 1.00 93.50 87 VAL A O 1
ATOM 690 N N . ILE A 1 88 ? 12.942 -4.650 3.452 1.00 95.19 88 ILE A N 1
ATOM 691 C CA . ILE A 1 88 ? 12.648 -4.628 4.889 1.00 95.19 88 ILE A CA 1
ATOM 692 C C . ILE A 1 88 ? 13.702 -5.458 5.615 1.00 95.19 88 ILE A C 1
ATOM 694 O O . ILE A 1 88 ? 13.918 -6.623 5.285 1.00 95.19 88 ILE A O 1
ATOM 698 N N . ARG A 1 89 ? 14.374 -4.857 6.598 1.00 93.69 89 ARG A N 1
ATOM 699 C CA . ARG A 1 89 ? 15.450 -5.500 7.360 1.00 93.69 89 ARG A CA 1
ATOM 700 C C . ARG A 1 89 ? 15.381 -5.175 8.842 1.00 93.69 89 ARG A C 1
ATOM 702 O O . ARG A 1 89 ? 14.932 -4.103 9.239 1.00 93.69 89 ARG A O 1
ATOM 709 N N . ARG A 1 90 ? 15.896 -6.092 9.656 1.00 92.44 90 ARG A N 1
ATOM 710 C CA . ARG A 1 90 ? 16.080 -5.903 11.096 1.00 92.44 90 ARG A CA 1
ATOM 711 C C . ARG A 1 90 ? 17.478 -5.365 11.393 1.00 92.44 90 ARG A C 1
ATOM 713 O O . ARG A 1 90 ? 18.461 -5.863 10.851 1.00 92.44 90 ARG A O 1
ATOM 720 N N . SER A 1 91 ? 17.557 -4.402 12.302 1.00 88.62 91 SER A N 1
ATOM 721 C CA . SER A 1 91 ? 18.790 -3.889 12.894 1.00 88.62 91 SER A CA 1
ATOM 722 C C . SER A 1 91 ? 18.616 -3.806 14.414 1.00 88.62 91 SER A C 1
ATOM 724 O O . SER A 1 91 ? 18.142 -2.809 14.950 1.00 88.62 91 SER A O 1
ATOM 726 N N . GLY A 1 92 ? 18.950 -4.887 15.124 1.00 85.62 92 GLY A N 1
ATOM 727 C CA . GLY A 1 92 ? 18.770 -4.967 16.578 1.00 85.62 92 GLY A CA 1
ATOM 728 C C . GLY A 1 92 ? 17.292 -4.9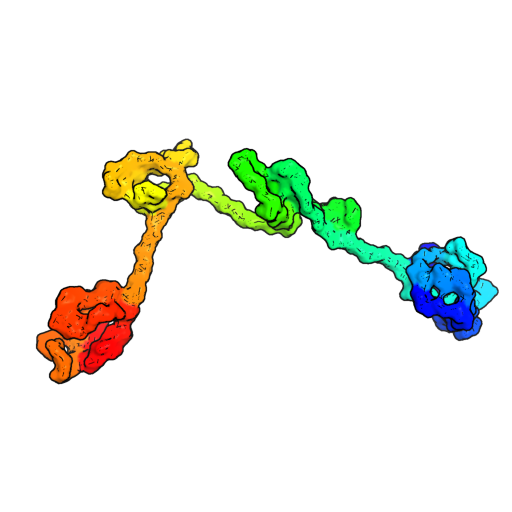58 16.990 1.00 85.62 92 GLY A C 1
ATOM 729 O O . GLY A 1 92 ? 16.557 -5.893 16.658 1.00 85.62 92 GLY A O 1
ATOM 730 N N . ALA A 1 93 ? 16.879 -3.921 17.726 1.00 84.38 93 ALA A N 1
ATOM 731 C CA . ALA A 1 93 ? 15.487 -3.677 18.130 1.00 84.38 93 ALA A CA 1
ATOM 732 C C . ALA A 1 93 ? 14.689 -2.854 17.098 1.00 84.38 93 ALA A C 1
ATOM 734 O O . ALA A 1 93 ? 13.497 -2.603 17.286 1.00 84.38 93 ALA A O 1
ATOM 735 N N . GLU A 1 94 ? 15.335 -2.437 16.008 1.00 90.50 94 GLU A N 1
ATOM 736 C CA . GLU A 1 94 ? 14.723 -1.649 14.944 1.00 90.50 94 GLU A CA 1
ATOM 737 C C . GLU A 1 94 ? 14.400 -2.520 13.726 1.00 90.50 94 GLU A C 1
ATOM 739 O O . GLU A 1 94 ? 15.158 -3.419 13.353 1.00 90.50 94 GLU A O 1
ATOM 744 N N . THR A 1 95 ? 13.291 -2.215 13.062 1.00 93.56 95 THR A N 1
ATOM 745 C CA . THR A 1 95 ? 12.940 -2.723 11.735 1.00 93.56 95 THR A CA 1
ATOM 746 C C . THR A 1 95 ? 12.881 -1.551 10.764 1.00 93.56 95 THR A C 1
ATOM 748 O O . THR A 1 95 ? 12.253 -0.534 11.046 1.00 93.56 95 THR A O 1
ATOM 751 N N . ILE A 1 96 ? 13.566 -1.666 9.630 1.00 93.44 96 ILE A N 1
ATOM 752 C CA . ILE A 1 96 ? 13.758 -0.590 8.654 1.00 93.44 96 ILE A CA 1
ATOM 753 C C . ILE A 1 96 ? 13.198 -1.055 7.313 1.00 93.44 96 ILE A C 1
ATOM 755 O O . ILE A 1 96 ? 13.596 -2.110 6.824 1.00 93.44 96 ILE A O 1
ATOM 759 N N . ALA A 1 97 ? 12.316 -0.256 6.718 1.00 95.00 97 ALA A N 1
ATOM 7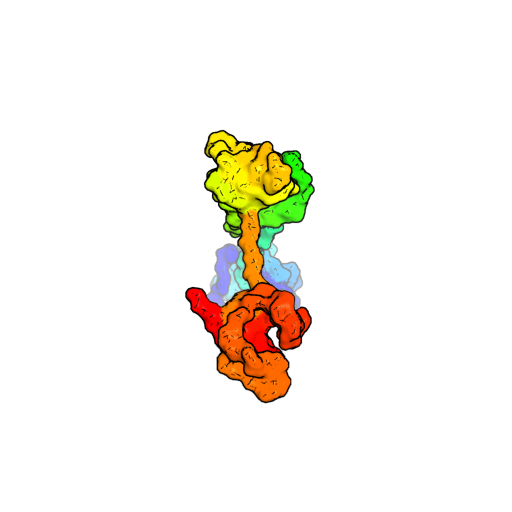60 C CA . ALA A 1 97 ? 11.817 -0.418 5.360 1.00 95.00 97 ALA A CA 1
ATOM 761 C C . ALA A 1 97 ? 12.399 0.686 4.465 1.00 95.00 97 ALA A C 1
ATOM 763 O O . ALA A 1 97 ? 12.314 1.864 4.804 1.00 95.00 97 ALA A O 1
ATOM 764 N N . GLU A 1 98 ? 12.984 0.326 3.328 1.00 93.56 98 GLU A N 1
ATOM 765 C CA . GLU A 1 98 ? 13.610 1.244 2.370 1.00 93.56 98 GLU A CA 1
ATOM 766 C C . GLU A 1 98 ? 12.996 1.032 0.983 1.00 93.56 98 GLU A C 1
ATOM 768 O O . GLU A 1 98 ? 13.060 -0.075 0.450 1.00 93.56 98 GLU A O 1
ATOM 773 N N . LEU A 1 99 ? 12.430 2.084 0.388 1.00 91.31 99 LEU A N 1
ATOM 774 C CA . LEU A 1 99 ? 12.070 2.109 -1.029 1.00 91.31 99 LEU A CA 1
ATOM 775 C C . LEU A 1 99 ? 13.318 2.449 -1.836 1.00 91.31 99 LEU A C 1
ATOM 777 O O . LEU A 1 99 ? 13.942 3.491 -1.603 1.00 91.31 99 LEU A O 1
ATOM 781 N N . ARG A 1 100 ? 13.662 1.582 -2.786 1.00 88.88 100 ARG A N 1
ATOM 782 C C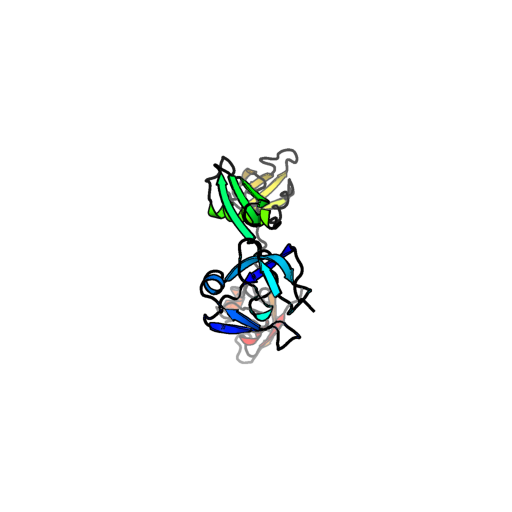A . ARG A 1 100 ? 14.841 1.734 -3.630 1.00 88.88 100 ARG A CA 1
ATOM 783 C C . ARG A 1 100 ? 14.475 1.852 -5.104 1.00 88.88 100 ARG A C 1
ATOM 785 O O . ARG A 1 100 ? 13.595 1.138 -5.585 1.00 88.88 100 ARG A O 1
ATOM 792 N N . HIS A 1 101 ? 15.195 2.729 -5.802 1.00 85.88 101 HIS A N 1
ATOM 793 C CA . HIS A 1 101 ? 15.380 2.665 -7.254 1.00 85.88 101 HIS A CA 1
ATOM 794 C C . HIS A 1 101 ? 16.750 2.056 -7.490 1.00 85.88 101 HIS A C 1
ATOM 796 O O . HIS A 1 101 ? 17.775 2.673 -7.199 1.00 85.88 101 HIS A O 1
ATOM 802 N N . ASP A 1 102 ? 16.766 0.813 -7.961 1.00 79.19 102 ASP A N 1
ATOM 803 C CA . ASP A 1 102 ? 17.986 0.032 -8.147 1.00 79.19 102 ASP A CA 1
ATOM 804 C C . ASP A 1 102 ? 18.848 -0.046 -6.865 1.00 79.19 102 ASP A C 1
ATOM 806 O O . ASP A 1 102 ? 18.563 -0.837 -5.965 1.00 79.19 102 ASP A O 1
ATOM 810 N N . ARG A 1 103 ? 19.922 0.747 -6.759 1.00 76.75 103 ARG A N 1
ATOM 811 C CA . ARG A 1 103 ? 20.820 0.764 -5.586 1.00 76.75 103 ARG A CA 1
ATOM 812 C C . ARG A 1 103 ? 20.596 1.954 -4.656 1.00 76.75 103 ARG A C 1
ATOM 814 O O . ARG A 1 103 ? 21.124 1.941 -3.545 1.00 76.75 103 ARG A O 1
ATOM 821 N N . GLU A 1 104 ? 19.827 2.947 -5.082 1.00 82.00 104 GLU A N 1
ATOM 822 C CA . GLU A 1 104 ? 19.630 4.188 -4.342 1.00 82.00 104 GLU A CA 1
ATOM 823 C C . GLU A 1 104 ? 18.398 4.103 -3.446 1.00 82.00 104 GLU A C 1
ATOM 825 O O . GLU A 1 104 ? 17.348 3.609 -3.851 1.00 82.00 104 GLU A O 1
ATOM 830 N N . VAL A 1 105 ? 18.527 4.586 -2.209 1.00 87.31 105 VAL A N 1
ATOM 831 C CA . VAL A 1 105 ? 17.412 4.676 -1.261 1.00 87.31 105 VAL A CA 1
ATOM 832 C C . VAL A 1 105 ? 16.697 6.002 -1.480 1.00 87.31 105 VAL A C 1
ATOM 834 O O . VAL A 1 105 ? 17.272 7.060 -1.245 1.00 87.31 105 VAL A O 1
ATOM 837 N N . ILE A 1 106 ? 15.433 5.942 -1.890 1.00 88.62 106 ILE A N 1
ATOM 838 C CA . ILE A 1 106 ? 14.599 7.129 -2.122 1.00 88.62 106 ILE A CA 1
ATOM 839 C C . ILE A 1 106 ? 13.891 7.543 -0.842 1.00 88.62 106 ILE A C 1
ATOM 841 O O . ILE A 1 106 ? 13.796 8.722 -0.508 1.00 88.62 106 ILE A O 1
ATOM 845 N N . LYS A 1 107 ? 13.346 6.557 -0.129 1.00 88.94 107 LYS A N 1
ATOM 846 C CA . LYS A 1 107 ? 12.522 6.782 1.054 1.00 88.94 107 LYS A CA 1
ATOM 847 C C . LYS A 1 107 ? 12.758 5.671 2.061 1.00 88.94 107 LYS A C 1
ATOM 849 O O . LYS A 1 107 ? 13.031 4.534 1.681 1.00 88.94 107 LYS A O 1
ATOM 854 N N . SER A 1 108 ? 12.632 5.990 3.345 1.00 90.75 108 SER A N 1
ATOM 855 C CA . SER A 1 108 ? 12.726 5.000 4.414 1.00 90.75 108 SER A CA 1
ATOM 856 C C . SER A 1 108 ? 11.653 5.205 5.482 1.00 90.75 108 SER A C 1
ATOM 858 O O . SER A 1 108 ? 11.185 6.321 5.702 1.00 90.75 108 SER A O 1
ATOM 860 N N . GLY A 1 109 ? 11.260 4.113 6.131 1.00 90.75 109 GLY A N 1
ATOM 861 C CA . GLY A 1 109 ? 10.408 4.072 7.313 1.00 90.75 109 GLY A CA 1
ATOM 862 C C . GLY A 1 109 ? 11.048 3.169 8.365 1.00 90.75 109 GLY A C 1
ATOM 863 O O . GLY A 1 109 ? 11.651 2.151 8.030 1.00 90.75 109 GLY A O 1
ATOM 864 N N . LYS A 1 110 ? 10.958 3.543 9.643 1.00 92.06 110 LYS A N 1
ATOM 865 C CA . LYS A 1 110 ? 11.560 2.783 10.749 1.00 92.06 110 LYS A CA 1
ATOM 866 C C . LYS A 1 110 ? 10.525 2.461 11.808 1.00 92.06 110 LYS A C 1
ATOM 868 O O . LYS A 1 110 ? 9.762 3.348 12.180 1.00 92.06 110 LYS A O 1
ATOM 873 N N . ALA A 1 111 ? 10.545 1.243 12.329 1.00 90.25 111 ALA A N 1
ATOM 874 C CA . ALA A 1 111 ? 9.818 0.789 13.507 1.00 90.25 111 ALA A CA 1
ATOM 875 C C . ALA A 1 111 ? 10.808 0.406 14.609 1.00 90.25 111 ALA A C 1
ATOM 877 O O . ALA A 1 111 ? 11.782 -0.287 14.341 1.00 90.25 111 ALA A O 1
ATOM 878 N N . ILE A 1 112 ? 10.573 0.866 15.836 1.00 88.06 112 ILE A N 1
ATOM 879 C CA . ILE A 1 112 ? 11.436 0.587 16.989 1.00 88.06 112 ILE A CA 1
ATOM 880 C C . ILE A 1 112 ? 10.584 -0.143 18.018 1.00 88.06 112 ILE A C 1
ATOM 882 O O . ILE A 1 112 ? 9.525 0.359 18.397 1.00 88.06 112 ILE A O 1
ATOM 886 N N . CYS A 1 113 ? 11.028 -1.327 18.431 1.00 86.25 113 CYS A N 1
ATOM 887 C CA . CYS A 1 113 ? 10.407 -2.068 19.520 1.00 86.25 113 CYS A CA 1
ATOM 888 C C . CYS A 1 113 ? 10.804 -1.441 20.861 1.00 86.25 113 CYS A C 1
ATOM 890 O O . CYS A 1 113 ? 11.966 -1.077 21.054 1.00 86.25 113 CYS A O 1
ATOM 892 N N . ASN A 1 114 ? 9.855 -1.326 21.791 1.00 80.81 114 ASN A N 1
ATOM 893 C CA . ASN A 1 114 ? 10.167 -0.892 23.147 1.00 80.81 114 ASN A CA 1
ATOM 894 C C . ASN A 1 114 ? 11.041 -1.948 23.845 1.00 80.81 114 ASN A C 1
ATOM 896 O O . ASN A 1 114 ? 10.906 -3.142 23.584 1.00 80.81 114 ASN A O 1
ATOM 900 N N . THR A 1 115 ? 11.928 -1.519 24.741 1.00 80.25 115 THR A N 1
ATOM 901 C CA . THR A 1 115 ? 12.851 -2.408 25.464 1.00 80.25 115 THR A CA 1
ATOM 902 C C . THR A 1 115 ? 12.139 -3.340 26.443 1.00 80.25 115 THR A C 1
ATOM 904 O O . THR A 1 115 ? 12.693 -4.375 26.799 1.00 80.25 115 THR A O 1
ATOM 907 N N . SER A 1 116 ? 10.919 -2.992 26.866 1.00 80.31 116 SER A N 1
ATOM 908 C CA . SER A 1 116 ? 10.051 -3.842 27.690 1.00 80.31 116 SER A CA 1
ATOM 909 C C . SER A 1 116 ? 9.342 -4.948 26.913 1.00 80.31 116 SER A C 1
ATOM 911 O O . SER A 1 116 ? 8.838 -5.887 27.527 1.00 80.31 116 SER A O 1
ATOM 913 N N . ASP A 1 117 ? 9.260 -4.820 25.589 1.00 80.31 117 ASP A N 1
ATOM 914 C CA . ASP A 1 117 ? 8.412 -5.663 24.757 1.00 80.31 117 ASP A CA 1
ATOM 915 C C . ASP A 1 117 ? 9.243 -6.761 24.089 1.00 80.31 117 ASP A C 1
ATOM 917 O O . ASP A 1 117 ? 10.436 -6.608 23.814 1.00 80.31 117 ASP A O 1
ATOM 921 N N . THR A 1 118 ? 8.604 -7.897 23.809 1.00 87.06 118 THR A N 1
ATOM 922 C CA . THR A 1 118 ? 9.249 -8.953 23.024 1.00 87.06 118 THR A CA 1
ATOM 923 C C . THR A 1 118 ? 9.253 -8.543 21.560 1.00 87.06 118 THR A C 1
ATOM 925 O O . THR A 1 118 ? 8.200 -8.287 20.981 1.00 87.06 118 THR A O 1
ATOM 928 N N . PHE A 1 119 ? 10.441 -8.485 20.961 1.00 88.75 119 PHE A N 1
ATOM 929 C CA . PHE A 1 119 ? 10.590 -8.127 19.557 1.00 88.75 119 PHE A CA 1
ATOM 930 C C . PHE A 1 119 ? 9.867 -9.131 18.649 1.00 88.75 119 PHE A C 1
ATOM 932 O O . PHE A 1 119 ? 10.193 -10.319 18.657 1.00 88.75 119 PHE A O 1
ATOM 939 N N . ASP A 1 120 ? 8.969 -8.623 17.807 1.00 89.50 120 ASP A N 1
ATOM 940 C CA . ASP A 1 120 ? 8.338 -9.362 16.717 1.00 89.50 120 ASP A CA 1
ATOM 941 C C . ASP A 1 120 ? 8.659 -8.699 15.370 1.00 89.50 120 ASP A C 1
ATOM 943 O O . ASP A 1 120 ? 8.385 -7.514 15.149 1.00 89.50 120 ASP A O 1
ATOM 947 N N . PHE A 1 121 ? 9.263 -9.475 14.466 1.00 90.38 121 PHE A N 1
ATOM 948 C CA . PHE A 1 121 ? 9.658 -8.981 13.152 1.00 90.38 121 PHE A CA 1
ATOM 949 C C . PHE A 1 121 ? 8.455 -8.725 12.249 1.00 90.38 121 PHE A C 1
ATOM 951 O O . PHE A 1 121 ? 8.513 -7.781 11.470 1.00 90.38 121 PHE A O 1
ATOM 958 N N . ASP A 1 122 ? 7.383 -9.514 12.347 1.00 92.44 122 ASP A N 1
ATOM 959 C CA . ASP A 1 122 ? 6.211 -9.351 11.480 1.00 92.44 122 ASP A CA 1
ATOM 960 C C . ASP A 1 122 ? 5.499 -8.026 11.784 1.00 92.44 122 ASP A C 1
ATOM 962 O O . ASP A 1 122 ? 5.338 -7.166 10.911 1.00 92.44 122 ASP A O 1
ATOM 966 N N . THR A 1 123 ? 5.223 -7.784 13.070 1.00 90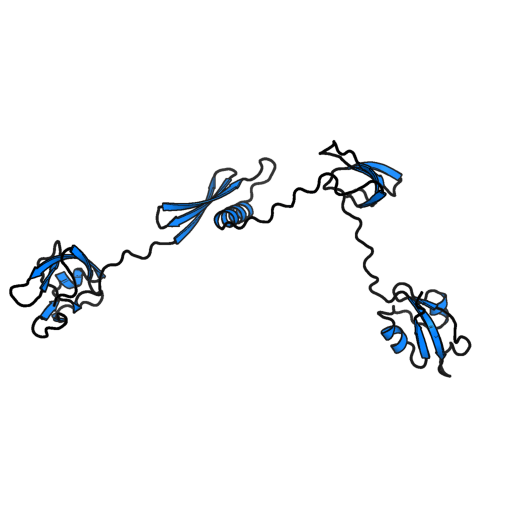.88 123 THR A N 1
ATOM 967 C CA . THR A 1 123 ? 4.701 -6.499 13.552 1.00 90.88 123 THR A CA 1
ATOM 968 C C . THR A 1 123 ? 5.639 -5.339 13.199 1.00 90.88 123 THR A C 1
ATOM 970 O O . THR A 1 123 ? 5.196 -4.305 12.691 1.00 90.88 123 THR A O 1
ATOM 973 N N . GLY A 1 124 ? 6.951 -5.501 13.414 1.00 90.94 124 GLY A N 1
ATOM 974 C CA . GLY A 1 124 ? 7.949 -4.487 13.069 1.00 90.94 124 GLY A CA 1
ATOM 975 C C . GLY A 1 124 ? 8.010 -4.176 11.569 1.00 90.94 124 GLY A C 1
ATOM 976 O O . GLY A 1 124 ? 8.117 -3.008 11.191 1.00 90.94 124 GLY A O 1
ATOM 977 N N . ALA A 1 125 ? 7.908 -5.194 10.714 1.00 92.81 125 ALA A N 1
ATOM 978 C CA . ALA A 1 125 ? 7.941 -5.071 9.260 1.00 92.81 125 ALA A CA 1
ATOM 979 C C . ALA A 1 125 ? 6.704 -4.343 8.740 1.00 92.81 125 ALA A C 1
ATOM 981 O O . ALA A 1 125 ? 6.838 -3.402 7.956 1.00 92.81 125 ALA A O 1
ATOM 982 N N . LYS A 1 126 ? 5.520 -4.720 9.236 1.00 93.19 126 LYS A N 1
ATOM 983 C CA . LYS A 1 126 ? 4.258 -4.053 8.912 1.00 93.19 126 LYS A CA 1
ATOM 984 C C . LYS A 1 126 ? 4.303 -2.570 9.287 1.00 93.19 126 LYS A C 1
ATOM 986 O O . LYS A 1 126 ? 4.085 -1.715 8.433 1.00 93.19 126 LYS A O 1
ATOM 991 N N . LEU A 1 127 ? 4.714 -2.256 10.518 1.00 91.81 127 LEU A N 1
ATOM 992 C CA . LEU A 1 127 ? 4.840 -0.873 10.991 1.00 91.81 127 LEU A CA 1
ATOM 993 C C . LEU A 1 127 ? 5.877 -0.063 10.199 1.00 91.81 127 LEU A C 1
ATOM 995 O O . LEU A 1 127 ? 5.645 1.106 9.891 1.00 91.81 127 LEU A O 1
ATOM 999 N N . ALA A 1 128 ? 7.033 -0.650 9.880 1.00 92.94 128 ALA A N 1
ATOM 1000 C CA . ALA A 1 128 ? 8.067 0.026 9.100 1.00 92.94 128 ALA A CA 1
ATOM 1001 C C . ALA A 1 128 ? 7.591 0.310 7.666 1.00 92.94 128 ALA A C 1
ATOM 1003 O O . ALA A 1 128 ? 7.843 1.399 7.143 1.00 92.94 128 ALA A O 1
ATOM 1004 N N . PHE A 1 129 ? 6.867 -0.634 7.057 1.00 93.81 129 PHE A N 1
ATOM 1005 C CA . PHE A 1 129 ? 6.257 -0.480 5.740 1.00 93.81 129 PHE A CA 1
ATOM 1006 C C . PHE A 1 129 ? 5.162 0.591 5.734 1.00 93.81 129 PHE A C 1
ATOM 1008 O O . PHE A 1 129 ? 5.178 1.474 4.881 1.00 93.81 129 PHE A O 1
ATOM 1015 N N . ASP A 1 130 ? 4.250 0.581 6.702 1.00 91.88 130 ASP A N 1
ATOM 1016 C CA . ASP A 1 130 ? 3.179 1.578 6.775 1.00 91.88 130 ASP A CA 1
ATOM 1017 C C . ASP A 1 130 ? 3.749 2.999 6.926 1.00 91.88 130 ASP A C 1
ATOM 1019 O O . ASP A 1 130 ? 3.363 3.910 6.187 1.00 91.88 130 ASP A O 1
ATOM 1023 N N . ARG A 1 131 ? 4.790 3.171 7.753 1.00 92.06 131 ARG A N 1
ATOM 1024 C CA . ARG A 1 131 ? 5.539 4.438 7.871 1.00 92.06 131 ARG A CA 1
ATOM 1025 C C . ARG A 1 131 ? 6.225 4.838 6.562 1.00 92.06 131 ARG A C 1
ATOM 1027 O O . ARG A 1 131 ? 6.167 6.006 6.181 1.00 92.06 131 ARG A O 1
ATOM 1034 N N . LEU A 1 132 ? 6.834 3.890 5.843 1.00 92.69 132 LEU A N 1
ATOM 1035 C CA . LEU A 1 132 ? 7.398 4.132 4.508 1.00 92.69 132 LEU A CA 1
ATOM 1036 C C . LEU A 1 132 ? 6.316 4.633 3.535 1.00 92.69 132 LEU A C 1
ATOM 1038 O O . LEU A 1 132 ? 6.561 5.561 2.762 1.00 92.69 132 LEU A O 1
ATOM 1042 N N . MET A 1 133 ? 5.104 4.083 3.608 1.00 91.94 133 MET A N 1
ATOM 1043 C CA . MET A 1 133 ? 3.976 4.456 2.749 1.00 91.94 133 MET A CA 1
ATOM 1044 C C . MET A 1 133 ? 3.235 5.721 3.211 1.00 91.94 133 MET A C 1
ATOM 1046 O O . MET A 1 133 ? 2.312 6.158 2.530 1.00 91.94 133 MET A O 1
ATOM 1050 N N . GLY A 1 134 ? 3.634 6.343 4.329 1.00 86.62 134 GLY A N 1
ATOM 1051 C CA . GLY A 1 134 ? 2.924 7.494 4.904 1.00 86.62 134 GLY A CA 1
ATOM 1052 C C . GLY A 1 134 ? 1.553 7.132 5.484 1.00 86.62 134 GLY A C 1
ATOM 1053 O O . GLY A 1 134 ? 0.703 8.001 5.657 1.00 86.62 134 GLY A O 1
ATOM 1054 N N . ARG A 1 135 ? 1.331 5.846 5.763 1.00 84.81 135 ARG A N 1
ATOM 1055 C CA . ARG A 1 135 ? 0.161 5.332 6.466 1.00 84.81 135 ARG A CA 1
ATOM 1056 C C . ARG A 1 135 ? 0.488 5.388 7.950 1.00 84.81 135 ARG A C 1
ATOM 1058 O O . ARG A 1 135 ? 1.002 4.435 8.524 1.00 84.81 135 ARG A O 1
ATOM 1065 N N . GLU A 1 136 ? 0.277 6.539 8.569 1.00 64.06 136 GLU A N 1
ATOM 1066 C CA . GLU A 1 136 ? 0.187 6.547 10.024 1.00 64.06 136 GLU A CA 1
ATOM 1067 C C . GLU A 1 136 ? -1.118 5.837 10.387 1.00 64.06 136 GLU A C 1
ATOM 1069 O O . GLU A 1 136 ? -2.200 6.292 10.009 1.00 64.06 136 GLU A O 1
ATOM 1074 N N . GLU A 1 137 ? -1.036 4.717 11.114 1.00 57.44 137 GLU A N 1
ATOM 1075 C CA . GLU A 1 137 ? -2.177 4.343 11.943 1.00 57.44 137 GLU A CA 1
ATOM 1076 C C . GLU A 1 137 ? -2.505 5.577 12.788 1.00 57.44 137 GLU A C 1
ATOM 1078 O O . GLU A 1 137 ? -1.569 6.189 13.327 1.00 57.44 137 GLU A O 1
ATOM 1083 N N . PRO A 1 138 ? -3.781 5.998 12.875 1.00 47.66 138 PRO A N 1
ATOM 1084 C CA . PRO A 1 138 ? -4.142 7.096 13.749 1.00 47.66 138 PRO A CA 1
ATOM 1085 C C . PRO A 1 138 ? -3.525 6.780 15.104 1.00 47.66 138 PRO A C 1
ATOM 1087 O O . PRO A 1 138 ? -3.833 5.735 15.687 1.00 47.66 138 PRO A O 1
ATOM 1090 N N . LYS A 1 139 ? -2.608 7.649 15.570 1.00 49.78 139 LYS A N 1
ATOM 1091 C CA . LYS A 1 139 ? -2.128 7.609 16.954 1.00 49.78 139 LYS A CA 1
ATOM 1092 C C . LYS A 1 139 ? -3.368 7.309 17.785 1.00 49.78 139 LYS A C 1
ATOM 1094 O O . LYS A 1 139 ? -4.351 8.037 17.593 1.00 49.78 139 LYS A O 1
ATOM 1099 N N . PRO A 1 140 ? -3.369 6.275 18.653 1.00 44.50 140 PRO A N 1
ATOM 1100 C CA . PRO A 1 140 ? -4.423 6.177 19.643 1.00 44.50 140 PRO A CA 1
ATOM 1101 C C . PRO A 1 140 ? -4.498 7.576 20.230 1.00 44.50 140 PRO A C 1
ATOM 1103 O O . PRO A 1 140 ? -3.463 8.082 20.685 1.00 44.50 140 PRO A O 1
ATOM 1106 N N . ALA A 1 141 ? -5.643 8.247 20.041 1.00 44.44 141 ALA A N 1
ATOM 1107 C CA . ALA A 1 141 ? -5.794 9.633 20.456 1.00 44.44 141 ALA A CA 1
ATOM 1108 C C . ALA A 1 141 ? -5.206 9.726 21.865 1.00 44.44 141 ALA A C 1
ATOM 1110 O O . ALA A 1 141 ? -5.412 8.759 22.617 1.00 44.44 141 ALA A O 1
ATOM 1111 N N . PRO A 1 142 ? -4.447 10.788 22.214 1.00 40.81 142 PRO A N 1
ATOM 1112 C CA . PRO A 1 142 ? -3.998 10.973 23.586 1.00 40.81 142 PRO A CA 1
ATOM 1113 C C . PRO A 1 142 ? -5.205 10.661 24.453 1.00 40.81 142 PRO A C 1
ATOM 1115 O O . PRO A 1 142 ? -6.231 11.330 24.299 1.00 40.81 142 PRO A O 1
ATOM 1118 N N . GLN A 1 143 ? -5.163 9.547 25.201 1.00 46.09 143 GLN A N 1
ATOM 1119 C CA . GLN A 1 143 ? -6.329 9.154 25.980 1.00 46.09 143 GLN A CA 1
ATOM 1120 C C . GLN A 1 143 ? -6.568 10.368 26.858 1.00 46.09 143 GLN A C 1
ATOM 1122 O O . GLN A 1 143 ? -5.616 10.749 27.547 1.00 46.09 143 GLN A O 1
ATOM 1127 N N . PRO A 1 144 ? -7.729 11.041 26.756 1.00 48.41 144 PRO A N 1
ATOM 1128 C CA . PRO A 1 144 ? -7.926 12.277 27.479 1.00 48.41 144 PRO A CA 1
ATOM 1129 C C . PRO A 1 144 ? -7.590 11.969 28.930 1.00 48.41 144 PRO A C 1
ATOM 1131 O O . PRO A 1 144 ? -8.144 11.028 29.516 1.00 48.41 144 PRO A O 1
ATOM 1134 N N . ALA A 1 145 ? -6.579 12.672 29.448 1.00 55.94 145 ALA A N 1
ATOM 1135 C CA . ALA A 1 145 ? -6.255 12.613 30.854 1.00 55.94 145 ALA A CA 1
ATOM 1136 C C . ALA A 1 145 ? -7.580 12.905 31.560 1.00 55.94 145 ALA A C 1
ATOM 1138 O O . ALA A 1 145 ? -8.182 13.953 31.333 1.00 55.94 145 ALA A O 1
ATOM 1139 N N . HIS A 1 146 ? -8.075 11.924 32.316 1.00 67.25 146 HIS A N 1
ATOM 1140 C CA . HIS A 1 146 ? -9.317 12.031 33.087 1.00 67.25 146 HIS A CA 1
ATOM 1141 C C . HIS A 1 146 ? -10.621 11.961 32.267 1.00 67.25 146 HIS A C 1
ATOM 1143 O O . HIS A 1 146 ? -11.510 12.797 32.402 1.00 67.25 146 HIS A O 1
ATOM 1149 N N . ARG A 1 147 ? -10.762 10.924 31.428 1.00 74.50 147 ARG A N 1
ATOM 1150 C CA . ARG A 1 147 ? -11.997 10.612 30.679 1.00 74.50 147 ARG A CA 1
ATOM 1151 C C . ARG A 1 147 ? -13.265 10.437 31.535 1.00 74.50 147 ARG A C 1
ATOM 1153 O O . ARG A 1 147 ? -14.351 10.619 30.997 1.00 74.50 147 ARG A O 1
ATOM 1160 N N . PHE A 1 148 ? -13.139 10.046 32.806 1.00 83.06 148 PHE A N 1
ATOM 1161 C CA . PHE A 1 148 ? -14.276 9.828 33.711 1.00 83.06 148 PHE A CA 1
ATOM 1162 C C . PHE A 1 148 ? -14.360 10.923 34.770 1.00 83.06 148 PHE A C 1
ATOM 1164 O O . PHE A 1 148 ? -13.341 11.413 35.263 1.00 83.06 148 PHE A O 1
ATOM 1171 N N . LYS A 1 149 ? -15.584 11.280 35.144 1.00 87.69 149 LYS A N 1
ATOM 1172 C CA . LYS A 1 149 ? -15.911 12.286 36.153 1.00 87.69 149 LYS A CA 1
ATOM 1173 C C . LYS A 1 149 ? -16.396 11.611 37.432 1.00 87.69 149 LYS A C 1
ATOM 1175 O O . LYS A 1 149 ? -16.792 10.449 37.438 1.00 87.69 149 LYS A O 1
ATOM 1180 N N . VAL A 1 150 ? -16.375 12.357 38.534 1.00 87.44 150 VAL A N 1
ATOM 1181 C CA . VAL A 1 150 ? -17.017 11.912 39.779 1.00 87.44 150 VAL A CA 1
ATOM 1182 C C . VAL A 1 150 ? -18.500 11.653 39.510 1.00 87.44 150 VAL A C 1
ATOM 1184 O O . VAL A 1 150 ? -19.174 12.504 38.936 1.00 87.44 150 VAL A O 1
ATOM 1187 N N . GLY A 1 151 ? -18.987 10.487 39.927 1.00 85.81 151 GLY A N 1
ATOM 1188 C CA . GLY A 1 151 ? -20.345 10.016 39.662 1.00 85.81 151 GLY A CA 1
ATOM 1189 C C . GLY A 1 151 ? -20.473 9.095 38.448 1.00 85.81 151 GLY A C 1
ATOM 1190 O O . GLY A 1 151 ? -21.518 8.469 38.301 1.00 85.81 151 GLY A O 1
ATOM 1191 N N . ASP A 1 152 ? -19.434 8.943 37.622 1.00 88.81 152 ASP A N 1
ATOM 1192 C CA . ASP A 1 152 ? -19.468 7.971 36.529 1.00 88.81 152 ASP A CA 1
ATOM 1193 C C . ASP A 1 152 ? -19.385 6.539 37.071 1.00 88.81 152 ASP A C 1
ATOM 1195 O O . ASP A 1 152 ? -18.622 6.240 38.001 1.00 88.81 152 ASP A O 1
ATOM 1199 N N . ARG A 1 153 ? -20.156 5.643 36.449 1.00 89.56 153 ARG A N 1
ATOM 1200 C CA . ARG A 1 153 ? -20.118 4.207 36.720 1.00 89.56 153 ARG A CA 1
ATOM 1201 C C . ARG A 1 153 ? -19.144 3.534 35.757 1.00 89.56 153 ARG A C 1
ATOM 1203 O O . ARG A 1 153 ? -19.230 3.698 34.538 1.00 89.56 153 ARG A O 1
ATOM 1210 N N . VAL A 1 154 ? -18.176 2.820 36.316 1.00 89.81 154 VAL A N 1
ATOM 1211 C CA . VAL A 1 154 ? -17.049 2.256 35.574 1.00 89.81 154 VAL A CA 1
ATOM 1212 C C . VAL A 1 154 ? -16.830 0.801 35.950 1.00 89.81 154 VAL A C 1
ATOM 1214 O O . VAL A 1 154 ? -17.030 0.393 37.092 1.00 89.81 154 VAL A O 1
ATOM 1217 N N . VAL A 1 155 ? -16.367 0.021 34.980 1.00 89.12 155 VAL A N 1
ATOM 1218 C CA . VAL A 1 155 ? -15.987 -1.377 35.167 1.00 89.12 155 VAL A CA 1
ATOM 1219 C C . VAL A 1 155 ? -14.479 -1.491 35.020 1.00 89.12 155 VAL A C 1
ATOM 1221 O O . VAL A 1 155 ? -13.897 -1.012 34.043 1.00 89.12 155 VAL A O 1
ATOM 1224 N N . THR A 1 156 ? -13.841 -2.138 35.991 1.00 86.69 156 THR A N 1
ATOM 1225 C CA . THR A 1 156 ? -12.429 -2.528 35.918 1.00 86.69 156 THR A CA 1
ATOM 1226 C C . THR A 1 156 ? -12.295 -4.047 36.026 1.00 86.69 156 THR A C 1
ATOM 1228 O O . THR A 1 156 ? -13.276 -4.760 36.228 1.00 86.69 156 THR A O 1
ATOM 1231 N N . SER A 1 157 ? -11.065 -4.564 35.961 1.00 84.56 157 SER A N 1
ATOM 1232 C CA . SER A 1 157 ? -10.768 -5.975 36.262 1.00 84.56 157 SER A CA 1
ATOM 1233 C C . SER A 1 157 ? -11.176 -6.418 37.675 1.00 84.56 157 SER A C 1
ATOM 1235 O O . SER A 1 157 ? -11.221 -7.612 37.947 1.00 84.56 157 SER A O 1
ATOM 1237 N N . PHE A 1 158 ? -11.460 -5.472 38.573 1.00 82.75 158 PHE A N 1
ATOM 1238 C CA . PHE A 1 158 ? -11.859 -5.723 39.955 1.00 82.75 158 PHE A CA 1
ATOM 1239 C C . PHE A 1 158 ? -13.386 -5.757 40.143 1.00 82.75 158 PHE A C 1
ATOM 1241 O O . PHE A 1 158 ? -13.858 -6.195 41.186 1.00 82.75 158 PHE A O 1
ATOM 1248 N N . GLY A 1 159 ? -14.156 -5.304 39.148 1.00 86.31 159 GLY A N 1
ATOM 1249 C CA . GLY A 1 159 ? -15.617 -5.239 39.195 1.00 86.31 159 GLY A CA 1
ATOM 1250 C C . GLY A 1 159 ? -16.173 -3.882 38.765 1.00 86.31 159 GLY A C 1
ATOM 1251 O O . GLY A 1 159 ? -15.442 -3.026 38.258 1.00 86.31 159 GLY A O 1
ATOM 1252 N N . ALA A 1 160 ? -17.477 -3.699 38.967 1.00 89.31 160 ALA A N 1
ATOM 1253 C CA . ALA A 1 160 ? -18.173 -2.435 38.746 1.00 89.31 160 ALA A CA 1
ATOM 1254 C C . ALA A 1 160 ? -18.102 -1.540 39.992 1.00 89.31 160 ALA A C 1
ATOM 1256 O O . ALA A 1 160 ? -18.084 -2.028 41.128 1.00 89.31 160 ALA A O 1
ATOM 1257 N N . GLY A 1 161 ? -18.036 -0.231 39.774 1.00 91.56 161 GLY A N 1
ATOM 1258 C CA . GLY A 1 161 ? -17.992 0.752 40.845 1.00 91.56 161 GLY A CA 1
ATOM 1259 C C . GLY A 1 161 ? -18.250 2.176 40.374 1.00 91.56 161 GLY A C 1
ATOM 1260 O O . GLY A 1 161 ? -18.375 2.456 39.182 1.00 91.56 161 GLY A O 1
ATOM 1261 N N . TRP A 1 162 ? -18.302 3.086 41.339 1.00 93.06 162 TRP A N 1
ATOM 1262 C CA . TRP A 1 162 ? -18.573 4.504 41.141 1.00 93.06 162 TRP A CA 1
ATOM 1263 C C . TRP A 1 162 ? -17.318 5.333 41.380 1.00 93.06 162 TRP A C 1
ATOM 1265 O O . TRP A 1 162 ? -16.654 5.199 42.412 1.00 93.06 162 TRP A O 1
ATOM 1275 N N . VAL A 1 163 ? -17.006 6.238 40.454 1.00 91.88 163 VAL A N 1
ATOM 1276 C CA . VAL A 1 163 ? -15.907 7.192 40.630 1.00 91.88 163 VAL A CA 1
ATOM 1277 C C . VAL A 1 163 ? -16.288 8.190 41.725 1.00 91.88 163 VAL A C 1
ATOM 1279 O O . VAL A 1 163 ? -17.205 8.992 41.563 1.00 91.88 163 VAL A O 1
ATOM 1282 N N . LYS A 1 164 ? -15.569 8.170 42.847 1.00 92.31 164 LYS A N 1
ATOM 1283 C CA . LYS A 1 164 ? -15.767 9.090 43.979 1.00 92.31 164 LYS A CA 1
ATOM 1284 C C . LYS A 1 164 ? -14.875 10.312 43.920 1.00 92.31 164 LYS A C 1
ATOM 1286 O O . LYS A 1 164 ? -15.251 11.371 44.415 1.00 92.31 164 LYS A O 1
ATOM 1291 N N . ARG A 1 165 ? -13.682 10.172 43.346 1.00 87.25 165 ARG A N 1
ATOM 1292 C CA . ARG A 1 165 ? -12.723 11.269 43.225 1.00 87.25 165 ARG A CA 1
ATOM 1293 C C . ARG A 1 165 ? -11.872 11.099 41.978 1.00 87.25 165 ARG A C 1
ATOM 1295 O O . ARG A 1 165 ? -11.554 9.977 41.589 1.00 87.25 165 ARG A O 1
ATOM 1302 N N . VAL A 1 166 ? -11.495 12.230 41.397 1.00 86.69 166 VAL A N 1
ATOM 1303 C CA . VAL A 1 166 ? -10.538 12.311 40.297 1.00 86.69 166 VAL A CA 1
ATOM 1304 C C . VAL A 1 166 ? -9.375 13.188 40.752 1.00 86.69 166 VAL A C 1
ATOM 1306 O O . VAL A 1 166 ? -9.594 14.316 41.192 1.00 86.69 166 VAL A O 1
ATOM 1309 N N . ASP A 1 167 ? -8.156 12.665 40.692 1.00 82.44 167 ASP A N 1
ATOM 1310 C CA . ASP A 1 167 ? -6.932 13.435 40.887 1.00 82.44 167 ASP A CA 1
ATOM 1311 C C . ASP A 1 167 ? -6.383 13.868 39.527 1.00 82.44 167 ASP A C 1
ATOM 1313 O O . ASP A 1 167 ? -5.755 13.090 38.808 1.00 82.44 167 ASP A O 1
ATOM 1317 N N . ALA A 1 168 ? -6.628 15.134 39.189 1.00 72.00 168 ALA A N 1
ATOM 1318 C CA . ALA A 1 168 ? -6.208 15.723 37.925 1.00 72.00 168 ALA A CA 1
ATOM 1319 C C . ALA A 1 168 ? -4.677 15.781 37.758 1.00 72.00 168 ALA A C 1
ATOM 1321 O O . ALA A 1 168 ? -4.195 15.835 36.626 1.00 72.00 168 ALA A O 1
ATOM 1322 N N . ASN A 1 169 ? -3.920 15.735 38.861 1.00 74.62 169 ASN A N 1
ATOM 1323 C CA . ASN A 1 169 ? -2.460 15.839 38.861 1.00 74.62 169 ASN A CA 1
ATOM 1324 C C . ASN A 1 169 ? -1.765 14.466 38.818 1.00 74.62 169 ASN A C 1
ATOM 1326 O O . ASN A 1 169 ? -0.549 14.393 38.649 1.00 74.62 169 ASN A O 1
ATOM 1330 N N . SER A 1 170 ? -2.516 13.372 38.974 1.00 72.75 170 SER A N 1
ATOM 1331 C CA . SER A 1 170 ? -1.983 12.009 38.979 1.00 72.75 170 SER A CA 1
ATOM 1332 C C . SER A 1 170 ? -2.106 11.369 37.597 1.00 72.75 170 SER A C 1
ATOM 1334 O O . SER A 1 170 ? -3.173 10.911 37.193 1.00 72.75 170 SER A O 1
ATOM 1336 N N . GLU A 1 171 ? -0.994 11.270 36.867 1.00 68.69 171 GLU A N 1
ATOM 1337 C CA . GLU A 1 171 ? -0.967 10.582 35.564 1.00 68.69 171 GLU A CA 1
ATOM 1338 C C . GLU A 1 171 ? -1.102 9.056 35.696 1.00 68.69 171 GLU A C 1
ATOM 1340 O O . GLU A 1 171 ? -1.613 8.380 34.800 1.00 68.69 171 GLU A O 1
ATOM 1345 N N . LYS A 1 172 ? -0.644 8.487 36.820 1.00 75.88 172 LYS A N 1
ATOM 1346 C CA . LYS A 1 172 ? -0.591 7.031 37.018 1.00 75.88 172 LYS A CA 1
ATOM 1347 C C . LYS A 1 172 ? -1.893 6.461 37.560 1.00 75.88 172 LYS A C 1
ATOM 1349 O O . LYS A 1 172 ? -2.316 5.409 37.092 1.00 75.88 172 LYS A O 1
ATOM 1354 N N . MET A 1 173 ? -2.508 7.106 38.549 1.00 81.56 173 MET A N 1
ATOM 1355 C CA . MET A 1 173 ? -3.717 6.609 39.213 1.00 81.56 173 MET A CA 1
ATOM 1356 C C . MET A 1 173 ? -4.675 7.768 39.503 1.00 81.56 173 MET A C 1
ATOM 1358 O O . MET A 1 173 ? -4.702 8.260 40.630 1.00 81.56 173 MET A O 1
ATOM 1362 N N . PRO A 1 174 ? -5.424 8.243 38.498 1.00 85.19 174 PRO A N 1
ATOM 1363 C CA . PRO A 1 174 ? -6.291 9.401 38.671 1.00 85.19 174 PRO A CA 1
ATOM 1364 C C . PRO A 1 174 ? -7.642 9.094 39.314 1.00 85.19 174 PRO A C 1
ATOM 1366 O O . PRO A 1 174 ? -8.279 10.020 39.800 1.00 85.19 174 PRO A O 1
ATOM 1369 N N . TYR A 1 175 ? -8.120 7.845 39.322 1.00 88.12 175 TYR A N 1
ATOM 1370 C CA . TYR A 1 175 ? -9.499 7.548 39.730 1.00 88.12 175 TYR A CA 1
ATOM 1371 C C . TYR A 1 175 ? -9.571 6.846 41.074 1.00 88.12 175 TYR A C 1
ATOM 1373 O O . TYR A 1 175 ? -9.002 5.773 41.232 1.00 88.12 175 TYR A O 1
ATOM 1381 N N . TYR A 1 176 ? -10.340 7.402 42.003 1.00 91.25 176 TYR A N 1
ATOM 1382 C CA . TYR A 1 176 ? -10.717 6.754 43.253 1.00 91.25 176 TYR A CA 1
ATOM 1383 C C . TYR A 1 176 ? -12.119 6.160 43.096 1.00 91.25 176 TYR A C 1
ATOM 1385 O O . TYR A 1 176 ? -13.091 6.909 42.972 1.00 91.25 176 TYR A O 1
ATOM 1393 N N . ILE A 1 177 ? -12.217 4.831 43.040 1.00 92.44 177 ILE A N 1
ATOM 1394 C CA . ILE A 1 177 ? -13.447 4.108 42.687 1.00 92.44 177 ILE A CA 1
ATOM 1395 C C . ILE A 1 177 ? -13.924 3.295 43.887 1.00 92.44 177 ILE A C 1
ATOM 1397 O O . ILE A 1 177 ? -13.150 2.503 44.426 1.00 92.44 177 ILE A O 1
ATOM 1401 N N . GLU A 1 178 ? -15.187 3.479 44.276 1.00 94.56 178 GLU A N 1
ATOM 1402 C CA . GLU A 1 178 ? -15.899 2.629 45.239 1.00 94.56 178 GLU A CA 1
ATOM 1403 C C . GLU A 1 178 ? -16.610 1.511 44.475 1.00 94.56 178 GLU A C 1
ATOM 1405 O O . GLU A 1 178 ? -17.506 1.776 43.675 1.00 94.56 178 GLU A O 1
ATOM 1410 N N . TYR A 1 179 ? -16.188 0.271 44.690 1.00 92.31 179 TYR A N 1
ATOM 1411 C CA . TYR A 1 179 ? -16.760 -0.905 44.043 1.00 92.31 179 TYR A CA 1
ATOM 1412 C C . TYR A 1 179 ? -18.024 -1.380 44.755 1.00 92.31 179 TYR A C 1
ATOM 1414 O O . TYR A 1 179 ? -18.145 -1.233 45.969 1.00 92.31 179 TYR A O 1
ATOM 1422 N N . ASP A 1 180 ? -18.906 -2.059 44.019 1.00 88.06 180 ASP A N 1
ATOM 1423 C CA . ASP A 1 180 ? -20.149 -2.634 44.560 1.00 88.06 180 ASP A CA 1
ATOM 1424 C C . ASP A 1 180 ? -19.895 -3.638 45.705 1.00 88.06 180 ASP A C 1
ATOM 1426 O O . ASP A 1 180 ? -20.752 -3.862 46.555 1.00 88.06 180 ASP A O 1
ATOM 1430 N N . ILE A 1 181 ? -18.685 -4.204 45.774 1.00 86.69 181 ILE A N 1
ATOM 1431 C CA . ILE A 1 181 ? -18.239 -5.084 46.864 1.00 86.69 181 ILE A CA 1
ATOM 1432 C C . ILE A 1 181 ? -17.828 -4.329 48.148 1.00 86.69 181 ILE A C 1
ATOM 1434 O O . ILE A 1 181 ? -17.309 -4.943 49.077 1.00 86.69 181 ILE A O 1
ATOM 1438 N N . GLY A 1 182 ? -18.000 -3.003 48.199 1.00 87.31 182 GLY A N 1
ATOM 1439 C CA . GLY A 1 182 ? -17.713 -2.153 49.364 1.00 87.31 182 GLY A CA 1
ATOM 1440 C C . GLY A 1 182 ? -16.244 -1.747 49.540 1.00 87.31 182 GLY A C 1
ATOM 1441 O O . GLY A 1 182 ? -15.881 -1.133 50.541 1.00 87.31 182 GLY A O 1
ATOM 1442 N N . VAL A 1 183 ? -15.373 -2.080 48.585 1.00 88.62 183 VAL A N 1
ATOM 1443 C CA . VAL A 1 183 ? -13.944 -1.729 48.614 1.00 88.62 183 VAL A CA 1
ATOM 1444 C C . VAL A 1 183 ? -13.709 -0.468 47.789 1.00 88.62 183 VAL A C 1
ATOM 1446 O O . VAL A 1 183 ? -14.282 -0.324 46.714 1.00 88.62 183 VAL A O 1
ATOM 1449 N N . THR A 1 184 ? -12.827 0.425 48.245 1.00 91.38 184 THR A N 1
ATOM 1450 C CA . THR A 1 184 ? -12.472 1.647 47.503 1.00 91.38 184 THR A CA 1
ATOM 1451 C C . THR A 1 184 ? -10.981 1.688 47.184 1.00 91.38 184 THR A C 1
ATOM 1453 O O . THR A 1 184 ? -10.156 1.509 48.078 1.00 91.38 184 THR A O 1
ATOM 1456 N N . LEU A 1 185 ? -10.615 1.896 45.913 1.00 90.94 185 LEU A N 1
ATOM 1457 C CA . LEU A 1 185 ? -9.219 1.844 45.453 1.00 90.94 185 LEU A CA 1
ATOM 1458 C C . LEU A 1 185 ? -8.913 2.900 44.388 1.00 90.94 185 LEU A C 1
ATOM 1460 O O . LEU A 1 185 ? -9.777 3.293 43.604 1.00 90.94 185 LEU A O 1
ATOM 1464 N N . TRP A 1 186 ? -7.642 3.300 44.329 1.00 90.38 186 TRP A N 1
ATOM 1465 C CA . TRP A 1 186 ? -7.102 4.107 43.239 1.00 90.38 186 TRP A CA 1
ATOM 1466 C C . TRP A 1 186 ? -6.800 3.242 42.009 1.00 90.38 186 TRP A C 1
ATOM 1468 O O . TRP A 1 186 ? -6.226 2.156 42.129 1.00 90.38 186 TRP A O 1
ATOM 1478 N N . ARG A 1 187 ? -7.180 3.716 40.818 1.00 87.75 187 ARG A N 1
ATOM 1479 C CA . ARG A 1 187 ? -7.056 2.990 39.547 1.00 87.75 187 ARG A CA 1
ATOM 1480 C C . ARG A 1 187 ? -6.473 3.838 38.434 1.00 87.75 187 ARG A C 1
ATOM 1482 O O . ARG A 1 187 ? -6.619 5.061 38.401 1.00 87.75 187 ARG A O 1
ATOM 1489 N N . LYS A 1 188 ? -5.815 3.146 37.504 1.00 84.19 188 LYS A N 1
ATOM 1490 C CA . LYS A 1 188 ? -5.201 3.739 36.316 1.00 84.19 188 LYS A CA 1
ATOM 1491 C C . LYS A 1 188 ? -6.254 4.109 35.281 1.00 84.19 188 LYS A C 1
ATOM 1493 O O . LYS A 1 188 ? -7.306 3.475 35.193 1.00 84.19 188 LYS A O 1
ATOM 1498 N N . SER A 1 189 ? -5.936 5.084 34.427 1.00 78.12 189 SER A N 1
ATOM 1499 C CA . SER A 1 189 ? -6.900 5.566 33.434 1.00 78.12 189 SER A CA 1
ATOM 1500 C C . SER A 1 189 ? -7.309 4.510 32.402 1.00 78.12 189 SER A C 1
ATOM 1502 O O . SER A 1 189 ? -8.436 4.529 31.913 1.00 78.12 189 SER A O 1
ATOM 1504 N N . ASN A 1 190 ? -6.412 3.577 32.077 1.00 80.12 190 ASN A N 1
ATOM 1505 C CA . ASN A 1 190 ? -6.630 2.501 31.107 1.00 80.12 190 ASN A CA 1
ATOM 1506 C C . ASN A 1 190 ? -7.355 1.268 31.679 1.00 80.12 190 ASN A C 1
ATOM 1508 O O . ASN A 1 190 ? -7.811 0.432 30.903 1.00 80.12 190 ASN A O 1
ATOM 1512 N N . GLU A 1 191 ? -7.457 1.142 33.004 1.00 80.50 191 GLU A N 1
ATOM 1513 C CA . GLU A 1 191 ? -8.132 0.015 33.665 1.00 80.50 191 GLU A CA 1
ATOM 1514 C C . GLU A 1 191 ? -9.644 0.232 33.784 1.00 80.50 191 GLU A C 1
ATOM 1516 O O . GLU A 1 191 ? -10.399 -0.738 33.804 1.00 80.50 191 GLU A O 1
ATOM 1521 N N . ALA A 1 192 ? -10.084 1.491 33.854 1.00 81.31 192 ALA A N 1
ATOM 1522 C CA . ALA A 1 192 ? -11.492 1.853 33.898 1.00 81.31 192 ALA A CA 1
ATOM 1523 C C . ALA A 1 192 ? -12.085 1.929 32.487 1.00 81.31 192 ALA A C 1
ATOM 1525 O O . ALA A 1 192 ? -11.579 2.633 31.608 1.00 81.31 192 ALA A O 1
ATOM 1526 N N . LYS A 1 193 ? -13.180 1.202 32.277 1.00 84.50 193 LYS A N 1
ATOM 1527 C CA . LYS A 1 193 ? -14.021 1.271 31.080 1.00 84.50 193 LYS A CA 1
ATOM 1528 C C . LYS A 1 193 ? -15.401 1.797 31.479 1.00 84.50 193 LYS A C 1
ATOM 1530 O O . LYS A 1 193 ? -15.822 1.524 32.605 1.00 84.50 193 LYS A O 1
ATOM 1535 N N . PRO A 1 194 ? -16.105 2.534 30.600 1.00 82.88 194 PRO A N 1
ATOM 1536 C CA . PRO A 1 194 ? -17.509 2.831 30.851 1.00 82.88 194 PRO A CA 1
ATOM 1537 C C . PRO A 1 194 ? -18.256 1.506 30.991 1.00 82.88 194 PRO A C 1
ATOM 1539 O O . PRO A 1 194 ? -17.970 0.555 30.255 1.00 82.88 194 PRO A O 1
ATOM 1542 N N . GLU A 1 195 ? -19.177 1.428 31.945 1.00 78.25 195 GLU A N 1
ATOM 1543 C CA . GLU A 1 195 ? -20.079 0.285 31.990 1.00 78.25 195 GLU A CA 1
ATOM 1544 C C . GLU A 1 195 ? -20.869 0.241 30.674 1.00 78.25 195 GLU A C 1
ATOM 1546 O O . GLU A 1 195 ? -21.400 1.277 30.256 1.00 78.25 195 GLU A O 1
ATOM 1551 N N . PRO A 1 196 ? -20.883 -0.901 29.959 1.00 68.31 196 PRO A N 1
ATOM 1552 C CA . PRO A 1 196 ? -21.661 -1.009 28.738 1.00 68.31 196 PRO A CA 1
ATOM 1553 C C . PRO A 1 196 ? -23.114 -0.670 29.060 1.00 68.31 196 PRO A C 1
ATOM 1555 O O . PRO A 1 196 ? -23.673 -1.177 30.033 1.00 68.31 196 PRO A O 1
ATOM 1558 N N . ALA A 1 197 ? -23.715 0.201 28.244 1.00 64.88 197 ALA A N 1
ATOM 1559 C CA . ALA A 1 197 ? -25.144 0.452 28.330 1.00 64.88 197 ALA A CA 1
ATOM 1560 C C . ALA A 1 197 ? -25.871 -0.903 28.292 1.00 64.88 197 ALA A C 1
ATOM 1562 O O . ALA A 1 197 ? -25.445 -1.773 27.520 1.00 64.88 197 ALA A O 1
ATOM 1563 N N . PRO A 1 198 ? -26.915 -1.109 29.116 1.00 64.50 198 PRO A N 1
ATOM 1564 C CA . PRO A 1 198 ? -27.672 -2.351 29.077 1.00 64.50 198 PRO A CA 1
ATOM 1565 C C . PRO A 1 198 ? -28.069 -2.618 27.625 1.00 64.50 198 PRO A C 1
ATOM 1567 O O . PRO A 1 198 ? -28.601 -1.720 26.964 1.00 64.50 198 PRO A O 1
ATOM 1570 N N . GLU A 1 199 ? -27.727 -3.808 27.109 1.00 59.22 199 GLU A N 1
ATOM 1571 C CA . GLU A 1 199 ? -28.068 -4.174 25.734 1.00 59.22 199 GLU A CA 1
ATOM 1572 C C . GLU A 1 199 ? -29.562 -3.893 25.531 1.00 59.22 199 GLU A C 1
ATOM 1574 O O . GLU A 1 199 ? -30.362 -4.273 26.398 1.00 59.22 199 GLU A O 1
ATOM 1579 N N . PRO A 1 200 ? -29.957 -3.217 24.433 1.00 56.19 200 PRO A N 1
ATOM 1580 C CA . PRO A 1 200 ? -31.367 -3.017 24.154 1.00 56.19 200 PRO A CA 1
ATOM 1581 C C . PRO A 1 200 ? -32.048 -4.387 24.211 1.00 56.19 200 PRO A C 1
ATOM 1583 O O . PRO A 1 200 ? -31.505 -5.357 23.664 1.00 56.19 200 PRO A O 1
ATOM 1586 N N . PRO A 1 201 ? -33.177 -4.506 24.928 1.00 61.12 201 PRO A N 1
ATOM 1587 C CA . PRO A 1 201 ? -33.760 -5.802 25.208 1.00 61.12 201 PRO A CA 1
ATOM 1588 C C . PRO A 1 201 ? -34.033 -6.513 23.882 1.00 61.12 201 PRO A C 1
ATOM 1590 O O . PRO A 1 201 ? -34.712 -5.989 23.002 1.00 61.12 201 PRO A O 1
ATOM 1593 N N . LYS A 1 202 ? -33.467 -7.717 23.730 1.00 76.56 202 LYS A N 1
ATOM 1594 C CA . LYS A 1 202 ? -33.632 -8.558 22.528 1.00 76.56 202 LYS A CA 1
ATOM 1595 C C . LYS A 1 202 ? -35.095 -8.936 22.283 1.00 76.56 202 LYS A C 1
ATOM 1597 O O . LYS A 1 202 ? -35.452 -9.366 21.190 1.00 76.56 202 LYS A O 1
ATOM 1602 N N . PHE A 1 203 ? -35.917 -8.792 23.314 1.00 82.00 203 PHE A N 1
ATOM 1603 C CA . PHE A 1 203 ? -37.318 -9.147 23.350 1.00 82.00 203 PHE A CA 1
ATOM 1604 C C . PHE A 1 203 ? -38.163 -7.939 23.740 1.00 82.00 203 PHE A C 1
ATOM 1606 O O . PHE A 1 203 ? -37.706 -7.009 24.407 1.00 82.00 203 PHE A O 1
ATOM 1613 N N . TYR A 1 204 ? -39.427 -7.977 23.344 1.00 83.06 204 TYR A N 1
ATOM 1614 C CA . TYR A 1 204 ? -40.361 -6.890 23.571 1.00 83.06 204 TYR A CA 1
ATOM 1615 C C . TYR A 1 204 ? -40.478 -6.551 25.060 1.00 83.06 204 TYR A C 1
ATOM 1617 O O . TYR A 1 204 ? -40.736 -7.426 25.886 1.00 83.06 204 TYR A O 1
ATOM 1625 N N . THR A 1 205 ? -40.299 -5.277 25.396 1.00 85.38 205 THR A N 1
ATOM 1626 C CA . THR A 1 205 ? -40.586 -4.741 26.728 1.00 85.38 205 THR A CA 1
ATOM 1627 C C . THR A 1 205 ? -41.546 -3.577 26.569 1.00 85.38 205 THR A C 1
ATOM 1629 O O . THR A 1 205 ? -41.262 -2.652 25.812 1.00 85.38 205 THR A O 1
ATOM 1632 N N . GLY A 1 206 ? -42.689 -3.641 27.241 1.00 86.25 206 GLY A N 1
ATOM 1633 C CA . GLY A 1 206 ? -43.745 -2.652 27.085 1.00 86.25 206 GLY A CA 1
ATOM 1634 C C . GLY A 1 206 ? -45.017 -3.036 27.826 1.00 86.25 206 GLY A C 1
ATOM 1635 O O . GLY A 1 206 ? -45.207 -4.184 28.229 1.00 86.25 206 GLY A O 1
ATOM 1636 N N . LYS A 1 207 ? -45.901 -2.059 28.009 1.00 88.00 207 LYS A N 1
ATOM 1637 C CA . LYS A 1 207 ? -47.225 -2.264 28.600 1.00 88.00 207 LYS A CA 1
ATOM 1638 C C . LYS A 1 207 ? -48.251 -2.399 27.482 1.00 88.00 207 LYS A C 1
ATOM 1640 O O . LYS A 1 207 ? -48.294 -1.571 26.577 1.00 88.00 207 LYS A O 1
ATOM 1645 N N . VAL A 1 208 ? -49.092 -3.423 27.549 1.00 85.50 208 VAL A N 1
ATOM 1646 C CA . VAL A 1 208 ? -50.134 -3.699 26.551 1.00 85.50 208 VAL A CA 1
ATOM 1647 C C . VAL A 1 208 ? -51.468 -3.968 27.225 1.00 85.50 208 VAL A C 1
ATOM 1649 O O . VAL A 1 208 ? -51.508 -4.436 28.357 1.00 85.50 208 VAL A O 1
ATOM 1652 N N . PHE A 1 209 ? -52.573 -3.715 26.537 1.00 84.94 209 PHE A N 1
ATOM 1653 C CA . PHE A 1 209 ? -53.900 -4.123 26.997 1.00 84.94 209 PHE A CA 1
ATOM 1654 C C . PHE A 1 209 ? -54.734 -4.665 25.842 1.00 84.94 209 PHE A C 1
ATOM 1656 O O . PHE A 1 209 ? -54.545 -4.279 24.686 1.00 84.94 209 PHE A O 1
ATOM 1663 N N . ALA A 1 210 ? -55.650 -5.577 26.162 1.00 79.88 210 ALA A N 1
ATOM 1664 C CA . ALA A 1 210 ? -56.592 -6.128 25.197 1.00 79.88 210 ALA A CA 1
ATOM 1665 C C . ALA A 1 210 ? -57.799 -5.190 25.041 1.00 79.88 210 ALA A C 1
ATOM 1667 O O . ALA A 1 210 ? -58.419 -4.808 26.032 1.00 79.88 210 ALA A O 1
ATOM 1668 N N . VAL A 1 211 ? -58.132 -4.838 23.803 1.00 80.94 211 VAL A N 1
ATOM 1669 C CA . VAL A 1 211 ? -59.275 -4.005 23.389 1.00 80.94 211 VAL A CA 1
ATOM 1670 C C . VAL A 1 211 ? -60.502 -4.863 23.092 1.00 80.94 211 VAL A C 1
ATOM 1672 O O . VAL A 1 211 ? -61.624 -4.472 23.395 1.00 80.94 211 VAL A O 1
ATOM 1675 N N . SER A 1 212 ? -60.296 -6.049 22.526 1.00 76.31 212 SER A N 1
ATOM 1676 C CA . SER A 1 212 ? -61.338 -7.049 22.300 1.00 76.31 212 SER A CA 1
ATOM 1677 C C . SER A 1 212 ? -60.728 -8.444 22.380 1.00 76.31 212 SER A C 1
ATOM 1679 O O . SER A 1 212 ? -59.529 -8.624 22.151 1.00 76.31 212 SER A O 1
ATOM 1681 N N . VAL A 1 213 ? -61.540 -9.421 22.775 1.00 70.56 213 VAL A N 1
ATOM 1682 C CA . VAL A 1 213 ? -61.107 -10.796 23.019 1.00 70.56 213 VAL A CA 1
ATOM 1683 C C . VAL A 1 213 ? -62.081 -11.735 22.314 1.00 70.56 213 VAL A C 1
ATOM 1685 O O . VAL A 1 213 ? -63.289 -11.542 22.422 1.00 70.56 213 VAL A O 1
ATOM 1688 N N . SER A 1 214 ? -61.570 -12.723 21.577 1.00 68.75 214 SER A N 1
ATOM 1689 C CA . SER A 1 214 ? -62.418 -13.718 20.901 1.00 68.75 214 SER A CA 1
ATOM 1690 C C . SER A 1 214 ? -63.162 -14.618 21.895 1.00 68.75 214 SER A C 1
ATOM 1692 O O . SER A 1 214 ? -62.648 -14.911 22.976 1.00 68.75 214 SER A O 1
ATOM 1694 N N . ASP A 1 215 ? -64.336 -15.125 21.501 1.00 64.88 215 ASP A N 1
ATOM 1695 C CA . ASP A 1 215 ? -65.205 -15.970 22.343 1.00 64.88 215 ASP A CA 1
ATOM 1696 C C . ASP A 1 215 ? -64.522 -17.255 22.856 1.00 64.88 215 ASP A C 1
ATOM 1698 O O . ASP A 1 215 ? -64.913 -17.811 23.879 1.00 64.88 215 ASP A O 1
ATOM 1702 N N . ASN A 1 216 ? -63.461 -17.705 22.179 1.00 62.00 216 ASN A N 1
ATOM 1703 C CA . ASN A 1 216 ? -62.669 -18.882 22.551 1.00 62.00 216 ASN A CA 1
ATOM 1704 C C . ASN A 1 216 ? -61.402 -18.552 23.356 1.00 62.00 216 ASN A C 1
ATOM 1706 O O . ASN A 1 216 ? -60.614 -19.450 23.660 1.00 62.00 216 ASN A O 1
ATOM 1710 N N . CYS A 1 217 ? -61.159 -17.286 23.694 1.00 61.41 217 CYS A N 1
ATOM 1711 C CA . CYS A 1 217 ? -59.981 -16.906 24.457 1.00 61.41 217 CYS A CA 1
ATOM 1712 C C . CYS A 1 217 ? -60.288 -16.941 25.965 1.00 61.41 217 CYS A C 1
ATOM 1714 O O . CYS A 1 217 ? -61.236 -16.295 26.416 1.00 61.41 217 CYS A O 1
ATOM 1716 N N . PRO A 1 218 ? -59.450 -17.597 26.793 1.00 59.28 218 PRO A N 1
ATOM 1717 C CA . PRO A 1 218 ? -59.637 -17.664 28.248 1.00 59.28 218 PRO A CA 1
ATOM 1718 C C . PRO A 1 218 ? -59.578 -16.293 28.958 1.00 59.28 218 PRO A C 1
ATOM 1720 O O . PRO A 1 218 ? -59.771 -16.215 30.170 1.00 59.28 218 PRO A O 1
ATOM 1723 N N . MET A 1 219 ? -59.331 -15.205 28.219 1.00 60.84 219 MET A N 1
ATOM 1724 C CA . MET A 1 219 ? -59.284 -13.825 28.705 1.00 60.84 219 MET A CA 1
ATOM 1725 C C . MET A 1 219 ? -60.581 -13.017 28.516 1.00 60.84 219 MET A C 1
ATOM 1727 O O . MET A 1 219 ? -60.568 -11.816 28.782 1.00 60.84 219 MET A O 1
ATOM 1731 N N . TYR A 1 220 ? -61.692 -13.626 28.080 1.00 59.31 220 TYR A N 1
ATOM 1732 C CA . TYR A 1 220 ? -62.932 -12.918 27.698 1.00 59.31 220 TYR A CA 1
ATOM 1733 C C . TYR A 1 220 ? -63.466 -11.916 28.749 1.00 59.31 220 TYR A C 1
ATOM 1735 O O . TYR A 1 220 ? -64.007 -10.874 28.392 1.00 59.31 220 TYR A O 1
ATOM 1743 N N . ASN A 1 221 ? -63.227 -12.153 30.045 1.00 60.78 221 ASN A N 1
ATOM 1744 C CA . ASN A 1 221 ? -63.640 -11.255 31.136 1.00 60.78 221 ASN A CA 1
ATOM 1745 C C . ASN A 1 221 ? -62.670 -10.091 31.438 1.00 60.78 221 ASN A C 1
ATOM 1747 O O . ASN A 1 221 ? -62.810 -9.448 32.480 1.00 60.78 221 ASN A O 1
ATOM 1751 N N . ARG A 1 222 ? -61.630 -9.849 30.624 1.00 64.06 222 ARG A N 1
ATOM 1752 C CA . ARG A 1 222 ? -60.511 -8.954 31.000 1.00 64.06 222 ARG A CA 1
ATOM 1753 C C . ARG A 1 222 ? -60.036 -7.993 29.908 1.00 64.06 222 ARG A C 1
ATOM 1755 O O . ARG A 1 222 ? -58.886 -7.549 29.930 1.00 64.06 222 ARG A O 1
ATOM 1762 N N . VAL A 1 223 ? -60.943 -7.607 29.011 1.00 72.62 223 VAL A N 1
ATOM 1763 C CA . VAL A 1 223 ? -60.782 -6.413 28.165 1.00 72.62 223 VAL A CA 1
ATOM 1764 C C . VAL A 1 223 ? -60.422 -5.206 29.053 1.00 72.62 223 VAL A C 1
ATOM 1766 O O . VAL A 1 223 ? -60.959 -5.060 30.150 1.00 72.62 223 VAL A O 1
ATOM 1769 N N . ASN A 1 224 ? -59.491 -4.363 28.603 1.00 73.81 224 ASN A N 1
ATOM 1770 C CA . ASN A 1 224 ? -58.927 -3.200 29.308 1.00 73.81 224 ASN A CA 1
ATOM 1771 C C . ASN A 1 224 ? -57.988 -3.486 30.498 1.00 73.81 224 ASN A C 1
ATOM 1773 O O . ASN A 1 224 ? -57.612 -2.557 31.213 1.00 73.81 224 ASN A O 1
ATOM 1777 N N . CYS A 1 225 ? -57.548 -4.729 30.718 1.00 75.88 225 CYS A N 1
ATOM 1778 C CA . CYS A 1 225 ? -56.471 -4.998 31.678 1.00 75.88 225 CYS A CA 1
ATOM 1779 C C . CYS A 1 225 ? -55.096 -4.679 31.075 1.00 75.88 225 CYS A C 1
ATOM 1781 O O . CYS A 1 225 ? -54.764 -5.175 30.000 1.00 75.88 225 CYS A O 1
ATOM 1783 N N . VAL A 1 226 ? -54.281 -3.901 31.796 1.00 80.88 226 VAL A N 1
ATOM 1784 C CA . VAL A 1 226 ? -52.885 -3.630 31.422 1.00 80.88 226 VAL A CA 1
ATOM 1785 C C . VAL A 1 226 ? -51.990 -4.779 31.883 1.00 80.88 226 VAL A C 1
ATOM 1787 O O . VAL A 1 226 ? -51.982 -5.157 33.057 1.00 80.88 226 VAL A O 1
ATOM 1790 N N . PHE A 1 227 ? -51.218 -5.309 30.945 1.00 80.50 227 PHE A N 1
ATOM 1791 C CA . PHE A 1 227 ? -50.188 -6.315 31.135 1.00 80.50 227 PHE A CA 1
ATOM 1792 C C . PHE A 1 227 ? -48.829 -5.682 30.871 1.00 80.50 227 PHE A C 1
ATOM 1794 O O . PHE A 1 227 ? -48.624 -5.026 29.852 1.00 80.50 227 PHE A O 1
ATOM 1801 N N . GLU A 1 228 ? -47.897 -5.896 31.787 1.00 84.44 228 GLU A N 1
ATOM 1802 C CA . GLU A 1 228 ? -46.510 -5.490 31.615 1.00 84.44 228 GLU A CA 1
ATOM 1803 C C . GLU A 1 228 ? -45.718 -6.668 31.046 1.00 84.44 228 GLU A C 1
ATOM 1805 O O . GLU A 1 228 ? -45.684 -7.752 31.633 1.00 84.44 228 GLU A O 1
ATOM 1810 N N . ILE A 1 229 ? -45.124 -6.465 29.873 1.00 83.44 229 ILE A N 1
ATOM 1811 C CA . ILE A 1 229 ? -44.217 -7.415 29.243 1.00 83.44 229 ILE A CA 1
ATOM 1812 C C . ILE A 1 229 ? -42.798 -6.943 29.524 1.00 83.44 229 ILE A C 1
ATOM 1814 O O . ILE A 1 229 ? -42.434 -5.829 29.154 1.00 83.44 229 ILE A O 1
ATOM 1818 N N . VAL A 1 230 ? -41.990 -7.795 30.148 1.00 80.44 230 VAL A N 1
ATOM 1819 C CA . VAL A 1 230 ? -40.576 -7.527 30.426 1.00 80.44 230 VAL A CA 1
ATOM 1820 C C . VAL A 1 230 ? -39.745 -8.589 29.732 1.00 80.44 230 VAL A C 1
ATOM 1822 O O . VAL A 1 230 ? -39.892 -9.781 30.009 1.00 80.44 230 VAL A O 1
ATOM 1825 N N . ASN A 1 231 ? -38.885 -8.161 28.806 1.00 78.81 231 ASN A N 1
ATOM 1826 C CA . ASN A 1 231 ? -38.014 -9.042 28.031 1.00 78.81 231 ASN A CA 1
ATOM 1827 C C . ASN A 1 231 ? -38.776 -10.224 27.388 1.00 78.81 231 ASN A C 1
ATOM 1829 O O . ASN A 1 231 ? -38.357 -11.380 27.449 1.00 78.81 231 ASN A O 1
ATOM 1833 N N . GLY A 1 232 ? -39.939 -9.930 26.804 1.00 79.00 232 GLY A N 1
ATOM 1834 C CA . GLY A 1 232 ? -40.807 -10.890 26.130 1.00 79.00 232 GLY A CA 1
ATOM 1835 C C . GLY A 1 232 ? -41.683 -11.738 27.054 1.00 79.00 232 GLY A C 1
ATOM 1836 O O . GLY A 1 232 ? -42.478 -12.519 26.543 1.00 79.00 232 GLY A O 1
ATOM 1837 N N . SER A 1 233 ? -41.582 -11.597 28.377 1.00 80.19 233 SER A N 1
ATOM 1838 C CA . SER A 1 233 ? -42.368 -12.364 29.349 1.00 80.19 233 SER A CA 1
ATOM 1839 C C . SER A 1 233 ? -43.453 -11.504 29.990 1.00 80.19 233 SER A C 1
ATOM 1841 O O . SER A 1 233 ? -43.181 -10.407 30.467 1.00 80.19 233 SER A O 1
ATOM 1843 N N . ALA A 1 234 ? -44.677 -12.024 30.061 1.00 73.62 234 ALA A N 1
ATOM 1844 C CA . ALA A 1 234 ? -45.829 -11.341 30.658 1.00 73.62 234 ALA A CA 1
ATOM 1845 C C . ALA A 1 234 ? -45.933 -11.508 32.194 1.00 73.62 234 ALA A C 1
ATOM 1847 O O . ALA A 1 234 ? -47.002 -11.318 32.784 1.00 73.62 234 ALA A O 1
ATOM 1848 N N . GLY A 1 235 ? -44.833 -11.911 32.845 1.00 72.06 235 GLY A N 1
ATOM 1849 C CA . GLY A 1 235 ? -44.773 -12.183 34.284 1.00 72.06 235 GLY A CA 1
ATOM 1850 C C . GLY A 1 235 ? -45.679 -13.339 34.732 1.00 72.06 235 GLY A C 1
ATOM 1851 O O . GLY A 1 235 ? -46.309 -14.020 33.922 1.00 72.06 235 GLY A O 1
ATOM 1852 N N . GLU A 1 236 ? -45.765 -13.578 36.043 1.00 65.94 236 GLU A N 1
ATOM 1853 C CA . GLU A 1 236 ? -46.649 -14.616 36.612 1.00 65.94 236 GLU A CA 1
ATOM 1854 C C . GLU A 1 236 ? -48.117 -14.384 36.255 1.00 65.94 236 GLU A C 1
ATOM 1856 O O . GLU A 1 236 ? -48.860 -15.327 35.979 1.00 65.94 236 GLU A O 1
ATOM 1861 N N . ARG A 1 237 ? -48.512 -13.107 36.185 1.00 65.12 237 ARG A N 1
ATOM 1862 C CA . ARG A 1 237 ? -49.862 -12.703 35.815 1.00 65.12 237 ARG A CA 1
ATOM 1863 C C . ARG A 1 237 ? -50.185 -13.169 34.400 1.00 65.12 237 ARG A C 1
ATOM 1865 O O . ARG A 1 237 ? -51.198 -13.819 34.234 1.00 65.12 237 ARG A O 1
ATOM 1872 N N . GLY A 1 238 ? -49.332 -12.931 33.403 1.00 64.88 238 GLY A N 1
ATOM 1873 C CA . GLY A 1 238 ? -49.565 -13.402 32.035 1.00 64.88 238 GLY A CA 1
ATOM 1874 C C . GLY A 1 238 ? -49.473 -14.922 31.862 1.00 64.88 238 GLY A C 1
ATOM 1875 O O . GLY A 1 238 ? -50.272 -15.491 31.116 1.00 64.88 238 GLY A O 1
ATOM 1876 N N . LYS A 1 239 ? -48.580 -15.594 32.604 1.00 66.44 239 LYS A N 1
ATOM 1877 C CA . LYS A 1 239 ? -48.477 -17.067 32.610 1.00 66.44 239 LYS A CA 1
ATOM 1878 C C . LYS A 1 239 ? -49.772 -17.740 33.068 1.00 66.44 239 LYS A C 1
ATOM 1880 O O . LYS A 1 239 ? -50.202 -18.707 32.445 1.00 66.44 239 LYS A O 1
ATOM 1885 N N . ALA A 1 240 ? -50.431 -17.193 34.093 1.00 60.50 240 ALA A N 1
ATOM 1886 C CA . ALA A 1 240 ? -51.714 -17.694 34.594 1.00 60.50 240 ALA A CA 1
ATOM 1887 C C . ALA A 1 240 ? -52.848 -17.659 33.548 1.00 60.50 240 ALA A C 1
ATOM 1889 O O . ALA A 1 240 ? -53.884 -18.288 33.745 1.00 60.50 240 ALA A O 1
ATOM 1890 N N . TYR A 1 241 ? -52.656 -16.946 32.435 1.00 63.03 241 TYR A N 1
ATOM 1891 C CA . TYR A 1 241 ? -53.659 -16.771 31.389 1.00 63.03 241 TYR A CA 1
ATOM 1892 C C . TYR A 1 241 ? -53.245 -17.342 30.027 1.00 63.03 241 TYR A C 1
ATOM 1894 O O . TYR A 1 241 ? -53.828 -16.983 29.005 1.00 63.03 241 TYR A O 1
ATOM 1902 N N . GLY A 1 242 ? -52.226 -18.205 29.989 1.00 62.03 242 GLY A N 1
ATOM 1903 C CA . GLY A 1 242 ? -51.799 -18.858 28.750 1.00 62.03 242 GLY A CA 1
ATOM 1904 C C . GLY A 1 242 ? -51.112 -17.924 27.749 1.00 62.03 242 GLY A C 1
ATOM 1905 O O . GLY A 1 242 ? -50.943 -18.295 26.587 1.00 62.03 242 GLY A O 1
ATOM 1906 N N . ILE A 1 243 ? -50.678 -16.731 28.180 1.00 66.75 243 ILE A N 1
ATOM 1907 C CA . ILE A 1 243 ? -49.739 -15.909 27.413 1.00 66.75 243 ILE A CA 1
ATOM 1908 C C . ILE A 1 243 ? -48.404 -16.672 27.442 1.00 66.75 243 ILE A C 1
ATOM 1910 O O . ILE A 1 243 ? -47.702 -16.658 28.449 1.00 66.75 243 ILE A O 1
ATOM 1914 N N . GLY A 1 244 ? -48.169 -17.458 26.384 1.00 60.19 244 GLY A N 1
ATOM 1915 C CA . GLY A 1 244 ? -47.315 -18.652 26.401 1.00 60.19 244 GLY A CA 1
ATOM 1916 C C . GLY A 1 244 ? -45.865 -18.474 26.866 1.00 60.19 244 GLY A C 1
ATOM 1917 O O . GLY A 1 244 ? -45.327 -17.377 26.913 1.00 60.19 244 GLY A O 1
ATOM 1918 N N . GLU A 1 245 ? -45.212 -19.604 27.146 1.00 60.91 245 GLU A N 1
ATOM 1919 C CA . GLU A 1 245 ? -43.888 -19.686 27.788 1.00 60.91 245 GLU A CA 1
ATOM 1920 C C . GLU A 1 245 ? -42.736 -19.068 26.980 1.00 60.91 245 GLU A C 1
ATOM 1922 O O . GLU A 1 245 ? -41.732 -18.649 27.555 1.00 60.91 245 GLU A O 1
ATOM 1927 N N . ALA A 1 246 ? -42.869 -18.998 25.653 1.00 74.69 246 ALA A N 1
ATOM 1928 C CA . ALA A 1 246 ? -41.840 -18.428 24.790 1.00 74.69 246 ALA A CA 1
ATOM 1929 C C . ALA A 1 246 ? -41.891 -16.885 24.773 1.00 74.69 246 ALA A C 1
ATOM 1931 O O . ALA A 1 246 ? -42.983 -16.326 24.626 1.00 74.69 246 ALA A O 1
ATOM 1932 N N . PRO A 1 247 ? -40.740 -16.189 24.835 1.00 82.38 247 PRO A N 1
ATOM 1933 C CA . PRO A 1 247 ? -40.693 -14.732 24.898 1.00 82.38 247 PRO A CA 1
ATOM 1934 C C . PRO A 1 247 ? -41.159 -14.054 23.599 1.00 82.38 247 PRO A C 1
ATOM 1936 O O . PRO A 1 247 ? -40.865 -14.508 22.490 1.00 82.38 247 PRO A O 1
ATOM 1939 N N . PHE A 1 248 ? -41.880 -12.938 23.724 1.00 84.12 248 PHE A N 1
ATOM 1940 C CA . PHE A 1 248 ? -42.284 -12.103 22.589 1.00 84.12 248 PHE A CA 1
ATOM 1941 C C . PHE A 1 248 ? -41.111 -11.295 22.035 1.00 84.12 248 PHE A C 1
ATOM 1943 O O . PHE A 1 248 ? -40.414 -10.598 22.765 1.00 84.12 248 PHE A O 1
ATOM 1950 N N . LEU A 1 249 ? -40.927 -11.346 20.717 1.00 85.75 249 LEU A N 1
ATOM 1951 C CA . LEU A 1 249 ? -39.839 -10.642 20.017 1.00 85.75 249 LEU A CA 1
ATOM 1952 C C . LEU A 1 249 ? -40.186 -9.175 19.724 1.00 85.75 249 LEU A C 1
ATOM 1954 O O . LEU A 1 249 ? -39.308 -8.327 19.659 1.00 85.75 249 LEU A O 1
ATOM 1958 N N . SER A 1 250 ? -41.469 -8.876 19.530 1.00 86.19 250 SER A N 1
ATOM 1959 C CA . SER A 1 250 ? -41.987 -7.539 19.233 1.00 86.19 250 SER A CA 1
ATOM 1960 C C . SER A 1 250 ? -43.469 -7.465 19.604 1.00 86.19 250 SER A C 1
ATOM 1962 O O . SER A 1 250 ? -44.115 -8.502 19.776 1.00 86.19 250 SER A O 1
ATOM 1964 N N . PHE A 1 251 ? -44.030 -6.256 19.666 1.00 84.81 251 PHE A N 1
ATOM 1965 C CA . PHE A 1 251 ? -45.474 -6.069 19.833 1.00 84.81 251 PHE A CA 1
ATOM 1966 C C . PHE A 1 251 ? -46.277 -6.768 18.727 1.00 84.81 251 PHE A C 1
ATOM 1968 O O . PHE A 1 251 ? -47.255 -7.456 18.996 1.00 84.81 251 PHE A O 1
ATOM 1975 N N . LYS A 1 252 ? -45.808 -6.684 17.475 1.00 85.38 252 LYS A N 1
ATOM 1976 C CA . LYS A 1 252 ? -46.434 -7.379 16.344 1.00 85.38 252 LYS A CA 1
ATOM 1977 C C . LYS A 1 252 ? -46.465 -8.897 16.560 1.00 85.38 252 LYS A C 1
ATOM 1979 O O . LYS A 1 252 ? -47.505 -9.515 16.369 1.00 85.38 252 LYS A O 1
ATOM 1984 N N . HIS A 1 253 ? -45.355 -9.474 17.025 1.00 84.00 253 HIS A N 1
ATOM 1985 C CA . HIS A 1 253 ? -45.268 -10.903 17.337 1.00 84.00 253 HIS A CA 1
ATOM 1986 C C . HIS A 1 253 ? -46.200 -11.299 18.501 1.00 84.00 253 HIS A C 1
ATOM 1988 O O . HIS A 1 253 ? -46.754 -12.398 18.500 1.00 84.00 253 HIS A O 1
ATOM 1994 N N . LEU A 1 254 ? -46.418 -10.407 19.474 1.00 82.50 254 LEU A N 1
ATOM 1995 C CA . LEU A 1 254 ? -47.415 -10.600 20.532 1.00 82.50 254 LEU A CA 1
ATOM 1996 C C . LEU A 1 254 ? -48.836 -10.664 19.956 1.00 82.50 254 LEU A C 1
ATOM 1998 O O . LEU A 1 254 ? -49.554 -11.621 20.244 1.00 82.50 254 LEU A O 1
ATOM 2002 N N . CYS A 1 255 ? -49.217 -9.711 19.102 1.00 80.31 255 CYS A N 1
ATOM 2003 C CA . CYS A 1 255 ? -50.533 -9.693 18.453 1.00 80.31 255 CYS A CA 1
ATOM 2004 C C . CYS A 1 255 ? -50.766 -10.925 17.565 1.00 80.31 255 CYS A C 1
ATOM 2006 O O . CYS A 1 255 ? -51.854 -11.491 17.572 1.00 80.31 255 CYS A O 1
ATOM 2008 N N . GLU A 1 256 ? -49.741 -11.362 16.827 1.00 81.62 256 GLU A N 1
ATOM 2009 C CA . GLU A 1 256 ? -49.807 -12.552 15.970 1.00 81.62 256 GLU A CA 1
ATOM 2010 C C . GLU A 1 256 ? -49.957 -13.848 16.777 1.00 81.62 256 GLU A C 1
ATOM 2012 O O . GLU A 1 256 ? -50.682 -14.743 16.357 1.00 81.62 256 GLU A O 1
ATOM 2017 N N . ARG A 1 257 ? -49.294 -13.981 17.935 1.00 77.75 257 ARG A N 1
ATOM 2018 C CA . ARG A 1 257 ? -49.393 -15.197 18.764 1.00 77.75 257 ARG A CA 1
ATOM 2019 C C . ARG A 1 257 ? -50.680 -15.277 19.569 1.00 77.75 257 ARG A C 1
ATOM 2021 O O . ARG A 1 257 ? -51.162 -16.376 19.828 1.00 77.75 257 ARG A O 1
ATOM 2028 N N . LEU A 1 258 ? -51.226 -14.139 19.978 1.00 75.12 258 LEU A N 1
ATOM 2029 C CA . LEU A 1 258 ? -52.464 -14.060 20.750 1.00 75.12 258 LEU A CA 1
ATOM 2030 C C . LEU A 1 258 ? -53.658 -13.863 19.803 1.00 75.12 258 LEU A C 1
ATOM 2032 O O . LEU A 1 258 ? -54.410 -12.896 19.931 1.00 75.12 258 LEU A O 1
ATOM 2036 N N . TYR A 1 259 ? -53.776 -14.784 18.837 1.00 61.41 259 TYR A N 1
ATOM 2037 C CA . TYR A 1 259 ? -54.773 -14.797 17.760 1.00 61.41 259 TYR A CA 1
ATOM 2038 C C . TYR A 1 259 ? -56.193 -14.520 18.279 1.00 61.41 259 TYR A C 1
ATOM 2040 O O . TYR A 1 259 ? -56.614 -15.075 19.292 1.00 61.41 259 TYR A O 1
ATOM 2048 N N . GLY A 1 260 ? -56.948 -13.696 17.546 1.00 61.78 260 GLY A N 1
ATOM 2049 C CA . GLY A 1 260 ? -58.353 -13.395 17.851 1.00 61.78 260 GLY A CA 1
ATOM 2050 C C . GLY A 1 260 ? -58.581 -12.264 18.859 1.00 61.78 260 GLY A C 1
ATOM 2051 O O . GLY A 1 260 ? -59.732 -11.989 19.185 1.00 61.78 260 GLY A O 1
ATOM 2052 N N . ASN A 1 261 ? -57.524 -11.595 19.327 1.00 70.38 261 ASN A N 1
ATOM 2053 C CA . ASN A 1 261 ? -57.620 -10.462 20.246 1.00 70.38 261 ASN A CA 1
ATOM 2054 C C . ASN A 1 261 ? -57.061 -9.188 19.594 1.00 70.38 261 ASN A C 1
ATOM 2056 O O . ASN A 1 261 ? -56.016 -9.225 18.942 1.00 70.38 261 ASN A O 1
ATOM 2060 N N . GLU A 1 262 ? -57.713 -8.046 19.806 1.00 80.94 262 GLU A N 1
ATOM 2061 C CA . GLU A 1 262 ? -57.141 -6.740 19.461 1.00 80.94 262 GLU A CA 1
ATOM 2062 C C . GLU A 1 262 ? -56.319 -6.238 20.653 1.00 80.94 262 GLU A C 1
ATOM 2064 O O . GLU A 1 262 ? -56.850 -6.093 21.751 1.00 80.94 262 GLU A O 1
ATOM 2069 N N . TRP A 1 263 ? -55.028 -5.964 20.454 1.00 82.44 263 TRP A N 1
ATOM 2070 C CA . TRP A 1 263 ? -54.130 -5.442 21.490 1.00 82.44 263 TRP A CA 1
ATOM 2071 C C . TRP A 1 263 ? -53.687 -4.021 21.156 1.00 82.44 263 TRP A C 1
ATOM 2073 O O . TRP A 1 263 ? -53.526 -3.669 19.986 1.00 82.44 263 TRP A O 1
ATOM 2083 N N . ARG A 1 264 ? -53.430 -3.209 22.184 1.00 85.88 264 ARG A N 1
ATOM 2084 C CA . ARG A 1 264 ? -52.813 -1.883 22.047 1.00 85.88 264 ARG A CA 1
ATOM 2085 C C . ARG A 1 264 ? -51.673 -1.703 23.033 1.00 85.88 264 ARG A C 1
ATOM 2087 O O . ARG A 1 264 ? -51.741 -2.182 24.164 1.00 85.88 264 ARG A O 1
ATOM 2094 N N . GLU A 1 265 ? -50.642 -0.990 22.594 1.00 86.81 265 GLU A N 1
ATOM 2095 C CA . GLU A 1 265 ? -49.570 -0.522 23.469 1.00 86.81 265 GLU A CA 1
ATOM 2096 C C . GLU A 1 265 ? -50.057 0.662 24.302 1.00 86.81 265 GLU A C 1
ATOM 2098 O O . GLU A 1 265 ? -50.697 1.585 23.790 1.00 86.81 265 GLU A O 1
ATOM 2103 N N . VAL A 1 266 ? -49.719 0.649 25.586 1.00 84.25 266 VAL A N 1
ATOM 2104 C CA . VAL A 1 266 ? -49.817 1.824 26.445 1.00 84.25 266 VAL A CA 1
ATOM 2105 C C . VAL A 1 266 ? -48.570 2.657 26.184 1.00 84.25 266 VAL A C 1
ATOM 2107 O O . VAL A 1 266 ? -47.462 2.248 26.529 1.00 84.25 266 VAL A O 1
ATOM 2110 N N . LYS A 1 267 ? -48.750 3.809 25.542 1.00 77.12 267 LYS A N 1
ATOM 2111 C CA . LYS A 1 267 ? -47.702 4.825 25.439 1.00 77.12 267 LYS A CA 1
ATOM 2112 C C . LYS A 1 267 ? -47.768 5.679 26.705 1.00 77.12 267 LYS A C 1
ATOM 2114 O O . LYS A 1 267 ? -48.841 6.202 27.000 1.00 77.12 267 LYS A O 1
ATOM 2119 N N . GLU A 1 268 ? -46.671 5.733 27.458 1.00 54.59 268 GLU A N 1
ATOM 2120 C CA . GLU A 1 268 ? -46.488 6.708 28.548 1.00 54.59 268 GLU A CA 1
ATOM 2121 C C . GLU A 1 268 ? -46.293 8.124 27.994 1.00 54.59 268 GLU A C 1
ATOM 2123 O O . GLU A 1 268 ? -45.715 8.254 26.887 1.00 54.59 268 GLU A O 1
#

Sequence (268 aa):
MSKFNVGDKVRVRSDLKIDNRYKMDGDRDAMCLATPSMVAMAGNVVEISSIDEYGLPRYRLVNSYCAWVDEMFSGLATEPPRREFIVIRRSGAETIAELRHDREVIKSGKAICNTSDTFDFDTGAKLAFDRLMGREEPKPAPQPAHRFKVGDRVVTSFGAGWVKRVDANSEKMPYYIEYDIGVTLWRKSNEAKPEPAPEPPKFYTGKVFAVSVSDNCPMYNRVNCVFEIVNGSAGERGKAYGIGEAPFLSFKHLCERLYGNEWREVKE

pLDDT: mean 81.41, std 11.92, range [40.81, 95.19]

Organism: NCBI:txid1076179